Protein AF-A0A2D4IG15-F1 (afdb_monomer_lite)

pLDDT: mean 77.29, std 17.08, range [36.59, 97.88]

Structure (mmCIF, N/CA/C/O backbone):
data_AF-A0A2D4IG15-F1
#
_entry.id   AF-A0A2D4IG15-F1
#
loop_
_atom_site.group_PDB
_atom_site.id
_atom_site.type_symbol
_atom_site.label_atom_id
_atom_site.label_alt_id
_atom_site.label_comp_id
_atom_site.label_asym_id
_atom_site.label_entity_id
_atom_site.label_seq_id
_atom_site.pdbx_PDB_ins_code
_atom_site.Cartn_x
_atom_site.Cartn_y
_atom_site.Cartn_z
_atom_site.occupancy
_atom_site.B_iso_or_equiv
_atom_site.auth_seq_id
_atom_site.auth_comp_id
_atom_site.auth_asym_id
_atom_site.auth_atom_id
_atom_site.pdbx_PDB_model_num
ATOM 1 N N . MET A 1 1 ? -13.799 -116.151 -13.594 1.00 36.59 1 MET A N 1
ATOM 2 C CA . MET A 1 1 ? -12.826 -116.447 -12.525 1.00 36.59 1 MET A CA 1
ATOM 3 C C . MET A 1 1 ? -12.107 -115.141 -12.213 1.00 36.59 1 MET A C 1
ATOM 5 O O . MET A 1 1 ? -11.544 -114.574 -13.135 1.00 36.59 1 MET A O 1
ATOM 9 N N . LEU A 1 2 ? -12.216 -114.688 -10.958 1.00 38.19 2 LEU A N 1
ATOM 10 C CA . LEU A 1 2 ? -11.509 -113.579 -10.287 1.00 38.19 2 LEU A CA 1
ATOM 11 C C . LEU A 1 2 ? -11.788 -112.115 -10.713 1.00 38.19 2 LEU A C 1
ATOM 13 O O . LEU A 1 2 ? -11.499 -111.681 -11.820 1.00 38.19 2 LEU A O 1
ATOM 17 N N . SER A 1 3 ? -12.318 -111.367 -9.739 1.00 50.88 3 SER A N 1
ATOM 18 C CA . SER A 1 3 ? -12.352 -109.902 -9.590 1.00 50.88 3 SER A CA 1
ATOM 19 C C . SER A 1 3 ? -10.947 -109.287 -9.425 1.00 50.88 3 SER A C 1
ATOM 21 O O . SER A 1 3 ? -10.000 -110.019 -9.135 1.00 50.88 3 SER A O 1
ATOM 23 N N . PRO A 1 4 ? -10.815 -107.944 -9.455 1.00 51.53 4 PRO A N 1
ATOM 24 C CA . PRO A 1 4 ? -10.708 -107.274 -8.155 1.00 51.53 4 PRO A CA 1
ATOM 25 C C . PRO A 1 4 ? -11.472 -105.943 -8.013 1.00 51.53 4 PRO A C 1
ATOM 27 O O . PRO A 1 4 ? -11.815 -105.253 -8.966 1.00 51.53 4 PRO A O 1
ATOM 30 N N . ILE A 1 5 ? -11.710 -105.654 -6.736 1.00 51.38 5 ILE A N 1
ATOM 31 C CA . ILE A 1 5 ? -12.337 -104.517 -6.054 1.00 51.38 5 ILE A CA 1
ATOM 32 C C . ILE A 1 5 ? -11.385 -103.309 -5.992 1.00 51.38 5 ILE A C 1
ATOM 34 O O . ILE A 1 5 ? -10.215 -103.535 -5.706 1.00 51.38 5 ILE A O 1
ATOM 38 N N . MET A 1 6 ? -11.890 -102.069 -6.141 1.00 48.25 6 MET A N 1
ATOM 39 C CA . MET A 1 6 ? -11.646 -100.904 -5.245 1.00 48.25 6 MET A CA 1
ATOM 40 C C . MET A 1 6 ? -12.232 -99.607 -5.844 1.00 48.25 6 MET A C 1
ATOM 42 O O . MET A 1 6 ? -11.928 -99.286 -6.989 1.00 48.25 6 MET A O 1
ATOM 46 N N . GLY A 1 7 ? -12.998 -98.814 -5.074 1.00 47.97 7 GLY A N 1
ATOM 47 C CA . GLY A 1 7 ? -13.289 -97.424 -5.476 1.00 47.97 7 GLY A CA 1
ATOM 48 C C . GLY A 1 7 ? -14.371 -96.626 -4.729 1.00 47.97 7 GLY A C 1
ATOM 49 O O . GLY A 1 7 ? -14.417 -95.414 -4.900 1.00 47.97 7 GLY A O 1
ATOM 50 N N . GLU A 1 8 ? -15.230 -97.229 -3.901 1.00 53.12 8 GLU A N 1
ATOM 51 C CA . GLU A 1 8 ? -16.469 -96.535 -3.481 1.00 53.12 8 GLU A CA 1
ATOM 52 C C . GLU A 1 8 ? -16.395 -95.695 -2.186 1.00 53.12 8 GLU A C 1
ATOM 54 O O . GLU A 1 8 ? -17.292 -94.902 -1.923 1.00 53.12 8 GLU A O 1
ATOM 59 N N . HIS A 1 9 ? -15.336 -95.793 -1.372 1.00 47.78 9 HIS A N 1
ATOM 60 C CA . HIS A 1 9 ? -15.359 -95.177 -0.031 1.00 47.78 9 HIS A CA 1
ATOM 61 C C . HIS A 1 9 ? -14.858 -93.710 0.029 1.00 47.78 9 HIS A C 1
ATOM 63 O O . HIS A 1 9 ? -15.108 -93.010 1.011 1.00 47.78 9 HIS A O 1
ATOM 69 N N . GLN A 1 10 ? -14.186 -93.183 -1.002 1.00 50.41 10 GLN A N 1
ATOM 70 C CA . GLN A 1 10 ? -13.572 -91.841 -0.926 1.00 50.41 10 GLN A CA 1
ATOM 71 C C . GLN A 1 10 ? -14.519 -90.692 -1.326 1.00 50.41 10 GLN A C 1
ATOM 73 O O . GLN A 1 10 ? -14.325 -89.547 -0.918 1.00 50.41 10 GLN A O 1
ATOM 78 N N . THR A 1 11 ? -15.556 -90.970 -2.114 1.00 53.41 11 THR A N 1
ATOM 79 C CA . THR A 1 11 ? -16.449 -89.948 -2.690 1.00 53.41 11 THR A CA 1
ATOM 80 C C . THR A 1 11 ? -17.377 -89.307 -1.658 1.00 53.41 11 THR A C 1
ATOM 82 O O . THR A 1 11 ? -17.630 -88.106 -1.736 1.00 53.41 11 THR A O 1
ATOM 85 N N . HIS A 1 12 ? -17.827 -90.061 -0.652 1.00 54.06 12 HIS A N 1
ATOM 86 C CA . HIS A 1 12 ? -18.871 -89.609 0.277 1.00 54.06 12 HIS A CA 1
ATOM 87 C C . HIS A 1 12 ? -18.399 -88.588 1.333 1.00 54.06 12 HIS A C 1
ATOM 89 O O . HIS A 1 12 ? -19.202 -87.803 1.834 1.00 54.06 12 HIS A O 1
ATOM 95 N N . ILE A 1 13 ? -17.101 -88.565 1.666 1.00 59.25 13 ILE A N 1
ATOM 96 C CA . ILE A 1 13 ? -16.537 -87.614 2.645 1.00 59.25 13 ILE A CA 1
ATOM 97 C C . ILE A 1 13 ? -16.290 -86.248 1.989 1.00 59.25 13 ILE A C 1
ATOM 99 O O . ILE A 1 13 ? -16.570 -85.207 2.583 1.00 59.25 13 ILE A O 1
ATOM 103 N N . ASN A 1 14 ? -15.853 -86.244 0.727 1.00 52.28 14 ASN A N 1
ATOM 104 C CA . ASN A 1 14 ? -15.573 -85.013 -0.014 1.00 52.28 14 ASN A CA 1
ATOM 105 C C . ASN A 1 14 ? -16.853 -84.223 -0.348 1.00 52.28 14 ASN A C 1
ATOM 107 O O . ASN A 1 14 ? -16.835 -82.994 -0.355 1.00 52.28 14 ASN A O 1
ATOM 111 N N . SER A 1 15 ? -17.983 -84.902 -0.578 1.00 60.47 15 SER A N 1
ATOM 112 C CA . SER A 1 15 ? -19.268 -84.243 -0.857 1.00 60.47 15 SER A CA 1
ATOM 113 C C . SER A 1 15 ? -19.919 -83.631 0.385 1.00 60.47 15 SER A C 1
ATOM 115 O O . SER A 1 15 ? -20.611 -82.620 0.282 1.00 60.47 15 SER A O 1
ATOM 117 N N . LEU A 1 16 ? -19.697 -84.223 1.562 1.00 61.09 16 LEU A N 1
ATOM 118 C CA . LEU A 1 16 ? -20.288 -83.750 2.816 1.00 61.09 16 LEU A CA 1
ATOM 119 C C . LEU A 1 16 ? -19.592 -82.477 3.319 1.00 61.09 16 LEU A C 1
ATOM 121 O O . LEU A 1 16 ? -20.261 -81.559 3.786 1.00 61.09 16 LEU A O 1
ATOM 125 N N . PHE A 1 17 ? -18.276 -82.371 3.111 1.00 59.38 17 PHE A N 1
ATOM 126 C CA . PHE A 1 17 ? -17.512 -81.161 3.430 1.00 59.38 17 PHE A CA 1
ATOM 127 C C . PHE A 1 17 ? -17.872 -79.969 2.522 1.00 59.38 17 PHE A C 1
ATOM 129 O O . PHE A 1 17 ? -17.974 -78.840 2.998 1.00 59.38 17 PHE A O 1
ATOM 136 N N . LEU A 1 18 ? -18.155 -80.207 1.234 1.00 61.50 18 LEU A N 1
ATOM 137 C CA . LEU A 1 18 ? -18.551 -79.146 0.295 1.00 61.50 18 LEU A CA 1
ATOM 138 C C . LEU A 1 18 ? -19.933 -78.541 0.598 1.00 61.50 18 LEU A C 1
ATOM 140 O O . LEU A 1 18 ? -20.171 -77.367 0.304 1.00 61.50 18 LEU A O 1
ATOM 144 N N . ASN A 1 19 ? -20.851 -79.306 1.193 1.00 59.38 19 ASN A N 1
ATOM 145 C CA . ASN A 1 19 ? -22.219 -78.834 1.428 1.00 59.38 19 ASN A CA 1
ATOM 146 C C . ASN A 1 19 ? -22.328 -77.908 2.661 1.00 59.38 19 ASN A C 1
ATOM 148 O O . ASN A 1 19 ? -23.174 -77.008 2.709 1.00 59.38 19 ASN A O 1
ATOM 152 N N . GLU A 1 20 ? -21.436 -78.067 3.644 1.00 61.25 20 GLU A N 1
ATOM 153 C CA . GLU A 1 20 ? -21.438 -77.242 4.858 1.00 61.25 20 GLU A CA 1
ATOM 154 C C . GLU A 1 20 ? -20.749 -75.876 4.667 1.00 61.25 20 GLU A C 1
ATOM 156 O O . GLU A 1 20 ? -21.185 -74.877 5.245 1.00 61.25 20 GLU A O 1
ATOM 161 N N . GLU A 1 21 ? -19.742 -75.778 3.790 1.00 56.38 21 GLU A N 1
ATOM 162 C CA . GLU A 1 21 ? -19.153 -74.480 3.421 1.00 56.38 21 GLU A CA 1
ATOM 163 C C . GLU A 1 21 ? -20.062 -73.673 2.477 1.00 56.38 21 GLU A C 1
ATOM 165 O O . GLU A 1 21 ? -20.204 -72.454 2.632 1.00 56.38 21 GLU A O 1
ATOM 170 N N . THR A 1 22 ? -20.765 -74.347 1.560 1.00 59.69 22 THR A N 1
ATOM 171 C CA . THR A 1 22 ? -21.660 -73.690 0.591 1.00 59.69 22 THR A CA 1
ATOM 172 C C . THR A 1 22 ? -22.876 -73.045 1.276 1.00 59.69 22 THR A C 1
ATOM 174 O O . THR A 1 22 ? -23.278 -71.933 0.921 1.00 59.69 22 THR A O 1
ATOM 177 N N . SER A 1 23 ? -23.431 -73.673 2.320 1.00 56.84 23 SER A N 1
ATOM 178 C CA . SER A 1 23 ? -24.584 -73.133 3.064 1.00 56.84 23 SER A CA 1
ATOM 179 C C . SER A 1 23 ? -24.236 -71.910 3.930 1.00 56.84 23 SER A C 1
ATOM 181 O O . SER A 1 23 ? -25.013 -70.951 3.972 1.00 56.84 23 SER A O 1
ATOM 183 N N . LYS A 1 24 ? -23.039 -71.865 4.539 1.00 54.28 24 LYS A N 1
ATOM 184 C CA . LYS A 1 24 ? -22.560 -70.698 5.311 1.00 54.28 24 LYS A CA 1
ATOM 185 C C . LYS A 1 24 ? -22.217 -69.495 4.420 1.00 54.28 24 LYS A C 1
ATOM 187 O O . LYS A 1 24 ? -22.418 -68.351 4.840 1.00 54.28 24 LYS A O 1
ATOM 192 N N . GLN A 1 25 ? -21.761 -69.714 3.181 1.00 52.09 25 GLN A N 1
ATOM 193 C CA . GLN A 1 25 ? -21.527 -68.621 2.226 1.00 52.09 25 GLN A CA 1
ATOM 194 C C . GLN A 1 25 ? -22.824 -68.014 1.653 1.00 52.09 25 GLN A C 1
ATOM 196 O O . GLN A 1 25 ? -22.892 -66.792 1.486 1.00 52.09 25 GLN A O 1
ATOM 201 N N . LEU A 1 26 ? -23.862 -68.819 1.390 1.00 54.16 26 LEU A N 1
ATOM 202 C CA . LEU A 1 26 ? -25.125 -68.350 0.789 1.00 54.16 26 LEU A CA 1
ATOM 203 C C . LEU A 1 26 ? -25.973 -67.468 1.731 1.00 54.16 26 LEU A C 1
ATOM 205 O O . LEU A 1 26 ? -26.521 -66.452 1.293 1.00 54.16 26 LEU A O 1
ATOM 209 N N . GLU A 1 27 ? -26.030 -67.785 3.029 1.00 56.97 27 GLU A N 1
ATOM 210 C CA . GLU A 1 27 ? -26.732 -66.971 4.044 1.00 56.97 27 GLU A CA 1
ATOM 211 C C . GLU A 1 27 ? -26.051 -65.606 4.275 1.00 56.97 27 GLU A C 1
ATOM 213 O O . GLU A 1 27 ? -26.716 -64.568 4.398 1.00 56.97 27 GLU A O 1
ATOM 218 N N . SER A 1 28 ? -24.713 -65.581 4.267 1.00 54.28 28 SER A N 1
ATOM 219 C CA . SER A 1 28 ? -23.922 -64.358 4.453 1.00 54.28 28 SER A CA 1
ATOM 220 C C . SER A 1 28 ? -24.047 -63.403 3.254 1.00 54.28 28 SER A C 1
ATOM 222 O O . SER A 1 28 ? -24.238 -62.194 3.426 1.00 54.28 28 SER A O 1
ATOM 224 N N . GLY A 1 29 ? -24.063 -63.931 2.024 1.00 58.78 29 GLY A N 1
ATOM 225 C CA . GLY A 1 29 ? -24.156 -63.128 0.798 1.00 58.78 29 GLY A CA 1
ATOM 226 C C . GLY A 1 29 ? -25.454 -62.317 0.659 1.00 58.78 29 GLY A C 1
ATOM 227 O O . GLY A 1 29 ? -25.421 -61.150 0.262 1.00 58.78 29 GLY A O 1
ATOM 228 N N . SER A 1 30 ? -26.606 -62.878 1.041 1.00 62.53 30 SER A N 1
ATOM 229 C CA . SER A 1 30 ? -27.924 -62.259 0.799 1.00 62.53 30 SER A CA 1
ATOM 230 C C . SER A 1 30 ? -28.263 -61.110 1.769 1.00 62.53 30 SER A C 1
ATOM 232 O O . SER A 1 30 ? -28.911 -60.118 1.406 1.00 62.53 30 SER A O 1
ATOM 234 N N . ARG A 1 31 ? -27.785 -61.189 3.019 1.00 61.06 31 ARG A N 1
ATOM 235 C CA . ARG A 1 31 ? -27.934 -60.110 4.017 1.00 61.06 31 ARG A CA 1
ATOM 236 C C . ARG A 1 31 ? -26.960 -58.965 3.760 1.00 61.06 31 ARG A C 1
ATOM 238 O O . ARG A 1 31 ? -27.362 -57.8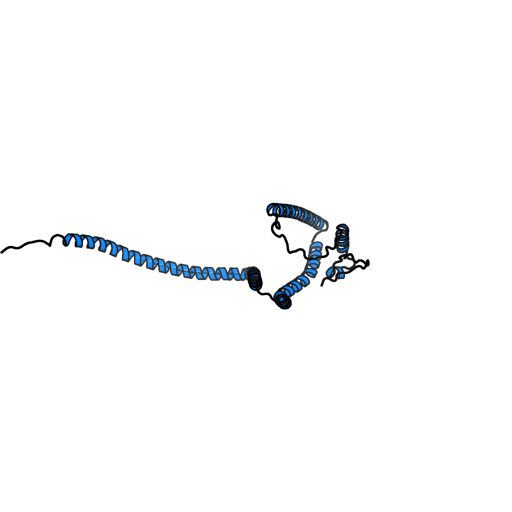00 3.798 1.00 61.06 31 ARG A O 1
ATOM 245 N N . VAL A 1 32 ? -25.717 -59.294 3.411 1.00 68.94 32 VAL A N 1
ATOM 246 C CA . VAL A 1 32 ? -24.685 -58.308 3.070 1.00 68.94 32 VAL A CA 1
ATOM 247 C C . VAL A 1 32 ? -25.070 -57.525 1.811 1.00 68.94 32 VAL A C 1
ATOM 249 O O . VAL A 1 32 ? -24.905 -56.306 1.784 1.00 68.94 32 VAL A O 1
ATOM 252 N N . HIS A 1 33 ? -25.669 -58.169 0.803 1.00 65.81 33 HIS A N 1
ATOM 253 C CA . HIS A 1 33 ? -26.097 -57.486 -0.421 1.00 65.81 33 HIS A CA 1
ATOM 254 C C . HIS A 1 33 ? -27.220 -56.462 -0.172 1.00 65.81 33 HIS A C 1
ATOM 256 O O . HIS A 1 33 ? -27.143 -55.330 -0.650 1.00 65.81 33 HIS A O 1
ATOM 262 N N . ARG A 1 34 ? -28.232 -56.798 0.647 1.00 68.75 34 ARG A N 1
ATOM 263 C CA . ARG A 1 34 ? -29.305 -55.852 1.024 1.00 68.75 34 ARG A CA 1
ATOM 264 C C . ARG A 1 34 ? -28.788 -54.675 1.850 1.00 68.75 34 ARG A C 1
ATOM 266 O O . ARG A 1 34 ? -29.220 -53.543 1.633 1.00 68.75 34 ARG A O 1
ATOM 273 N N . PHE A 1 35 ? -27.845 -54.925 2.758 1.00 69.88 35 PHE A N 1
ATOM 274 C CA . PHE A 1 35 ? -27.245 -53.880 3.585 1.00 69.88 35 PHE A CA 1
ATOM 275 C C . PHE A 1 35 ? -26.390 -52.916 2.751 1.00 69.88 35 PHE A C 1
ATOM 277 O O . PHE A 1 35 ? -26.514 -51.700 2.895 1.00 69.88 35 PHE A O 1
ATOM 284 N N . ARG A 1 36 ? -25.605 -53.439 1.798 1.00 66.25 36 ARG A N 1
ATOM 285 C CA . ARG A 1 36 ? -24.846 -52.626 0.833 1.00 66.25 36 ARG A CA 1
ATOM 286 C C . ARG A 1 36 ? -25.763 -51.766 -0.031 1.00 66.25 36 ARG A C 1
ATOM 288 O O . ARG A 1 36 ? -25.531 -50.568 -0.136 1.00 66.25 36 ARG A O 1
ATOM 295 N N . HIS A 1 37 ? -26.858 -52.321 -0.546 1.00 70.12 37 HIS A N 1
ATOM 296 C CA . HIS A 1 37 ? -27.799 -51.569 -1.381 1.00 70.12 37 HIS A CA 1
ATOM 297 C C . HIS A 1 37 ? -28.529 -50.444 -0.619 1.00 70.12 37 HIS A C 1
ATOM 299 O O . HIS A 1 37 ? -28.818 -49.384 -1.185 1.00 70.12 37 HIS A O 1
ATOM 305 N N . ALA A 1 38 ? -28.823 -50.656 0.669 1.00 73.50 38 ALA A N 1
ATOM 306 C CA . ALA A 1 38 ? -29.414 -49.642 1.544 1.00 73.50 38 ALA A CA 1
ATOM 307 C C . ALA A 1 38 ? -28.405 -48.543 1.923 1.00 73.50 38 ALA A C 1
ATOM 309 O O . ALA A 1 38 ? -28.757 -47.358 1.940 1.00 73.50 38 ALA A O 1
ATOM 310 N N . LEU A 1 39 ? -27.146 -48.921 2.174 1.00 73.81 39 LEU A N 1
ATOM 311 C CA . LEU A 1 39 ? -26.050 -47.985 2.421 1.00 73.81 39 LEU A CA 1
ATOM 312 C C . LEU A 1 39 ? -25.728 -47.149 1.181 1.00 73.81 39 LEU A C 1
ATOM 314 O O . LEU A 1 39 ? -25.562 -45.940 1.303 1.00 73.81 39 LEU A O 1
ATOM 318 N N . GLU A 1 40 ? -25.722 -47.742 -0.012 1.00 75.81 40 GLU A N 1
ATOM 319 C CA . GLU A 1 40 ? -25.473 -47.021 -1.262 1.00 75.81 40 GLU A CA 1
ATOM 320 C C . GLU A 1 40 ? -26.577 -46.018 -1.594 1.00 75.81 40 GLU A C 1
ATOM 322 O O . GLU A 1 40 ? -26.275 -44.888 -1.974 1.00 75.81 40 GLU A O 1
ATOM 327 N N . LYS A 1 41 ? -27.855 -46.360 -1.382 1.00 70.25 41 LYS A N 1
ATOM 328 C CA . LYS A 1 41 ? -28.958 -45.402 -1.578 1.00 70.25 41 LYS A CA 1
ATOM 329 C C . LYS A 1 41 ? -28.877 -44.226 -0.604 1.00 70.25 41 LYS A C 1
ATOM 331 O O . LYS A 1 41 ? -29.069 -43.083 -1.019 1.00 70.25 41 LYS A O 1
ATOM 336 N N . ARG A 1 42 ? -28.544 -44.477 0.669 1.00 70.38 42 ARG A N 1
ATOM 337 C CA . ARG A 1 42 ? -28.324 -43.410 1.662 1.00 70.38 42 ARG A CA 1
ATOM 338 C C . ARG A 1 42 ? -27.089 -42.573 1.333 1.00 70.38 42 ARG A C 1
ATOM 340 O O . ARG A 1 42 ? -27.159 -41.351 1.411 1.00 70.38 42 ARG A O 1
ATOM 347 N N . ALA A 1 43 ? -26.001 -43.199 0.887 1.00 69.25 43 ALA A N 1
ATOM 348 C CA . ALA A 1 43 ? -24.788 -42.511 0.458 1.00 69.25 43 ALA A CA 1
ATOM 349 C C . ALA A 1 43 ? -25.022 -41.657 -0.799 1.00 69.25 43 ALA A C 1
ATOM 351 O O . ALA A 1 43 ? -24.538 -40.531 -0.872 1.00 69.25 43 ALA A O 1
ATOM 352 N N . ALA A 1 44 ? -25.802 -42.140 -1.767 1.00 67.62 44 ALA A N 1
ATOM 353 C CA . ALA A 1 44 ? -26.155 -41.393 -2.970 1.00 67.62 44 ALA A CA 1
ATOM 354 C C . ALA A 1 44 ? -27.059 -40.186 -2.659 1.00 67.62 44 ALA A C 1
ATOM 356 O O . ALA A 1 44 ? -26.853 -39.101 -3.208 1.00 67.62 44 ALA A O 1
ATOM 357 N N . HIS A 1 45 ? -28.023 -40.343 -1.745 1.00 62.69 45 HIS A N 1
ATOM 358 C CA . HIS A 1 45 ? -28.907 -39.253 -1.322 1.00 62.69 45 HIS A CA 1
ATOM 359 C C . HIS A 1 45 ? -28.165 -38.202 -0.479 1.00 62.69 45 HIS A C 1
ATOM 361 O O . HIS A 1 45 ? -28.332 -37.003 -0.705 1.00 62.69 45 HIS A O 1
ATOM 367 N N . ALA A 1 46 ? -27.273 -38.640 0.419 1.00 64.75 46 ALA A N 1
ATOM 368 C CA . ALA A 1 46 ? -26.390 -37.760 1.183 1.00 64.75 46 ALA A CA 1
ATOM 369 C C . ALA A 1 46 ? -25.428 -36.984 0.266 1.00 64.75 46 ALA A C 1
ATOM 371 O O . ALA A 1 46 ? -25.256 -35.780 0.434 1.00 64.75 46 ALA A O 1
ATOM 372 N N . ARG A 1 47 ? -24.869 -37.630 -0.769 1.00 64.75 47 ARG A N 1
ATOM 373 C CA . ARG A 1 47 ? -24.014 -36.970 -1.773 1.00 64.75 47 ARG A CA 1
ATOM 374 C C . ARG A 1 47 ? -24.760 -35.900 -2.575 1.00 64.75 47 ARG A C 1
ATOM 376 O O . ARG A 1 47 ? -24.205 -34.826 -2.796 1.00 64.75 47 ARG A O 1
ATOM 383 N N . LYS A 1 48 ? -26.013 -36.147 -2.982 1.00 61.72 48 LYS A N 1
ATOM 384 C CA . LYS A 1 48 ? -26.832 -35.143 -3.692 1.00 61.72 48 LYS A CA 1
ATOM 385 C C . LYS A 1 48 ? -27.226 -33.961 -2.800 1.00 61.72 48 LYS A C 1
ATOM 387 O O . LYS A 1 48 ? -27.146 -32.823 -3.257 1.00 61.72 48 LYS A O 1
ATOM 392 N N . GLN A 1 49 ? -27.600 -34.202 -1.539 1.00 61.50 49 GLN A N 1
ATOM 393 C CA . GLN A 1 49 ? -27.884 -33.111 -0.596 1.00 61.50 49 GLN A CA 1
ATOM 394 C C . GLN A 1 49 ? -26.637 -32.288 -0.269 1.00 61.50 49 GLN A C 1
ATOM 396 O O . GLN A 1 49 ? -26.718 -31.062 -0.248 1.00 61.50 49 GLN A O 1
ATOM 401 N N . MET A 1 50 ? -25.480 -32.931 -0.087 1.00 60.84 50 MET A N 1
ATOM 402 C CA . MET A 1 50 ? -24.225 -32.213 0.137 1.00 60.84 50 MET A CA 1
ATOM 403 C C . MET A 1 50 ? -23.821 -31.374 -1.076 1.00 60.84 50 MET A C 1
ATOM 405 O O . MET A 1 50 ? 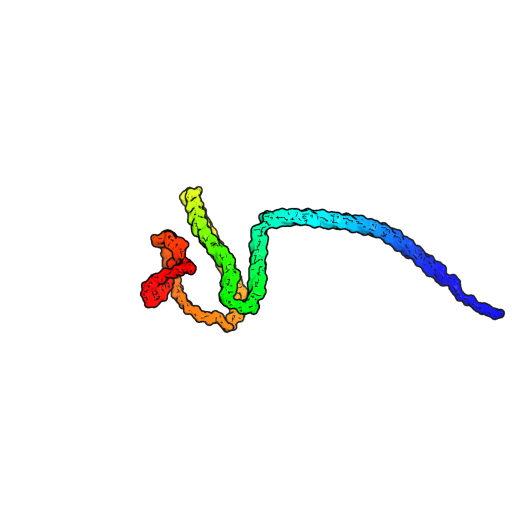-23.446 -30.222 -0.906 1.00 60.84 50 MET A O 1
ATOM 409 N N . TYR A 1 51 ? -23.984 -31.875 -2.304 1.00 65.12 51 TYR A N 1
ATOM 410 C CA . TYR A 1 51 ? -23.681 -31.088 -3.502 1.00 65.12 51 TYR A CA 1
ATOM 411 C C . TYR A 1 51 ? -24.535 -29.812 -3.613 1.00 65.12 51 TYR A C 1
ATOM 413 O O . TYR A 1 51 ? -23.996 -28.744 -3.906 1.00 65.12 51 TYR A O 1
ATOM 421 N N . ASN A 1 52 ? -25.843 -29.896 -3.337 1.00 63.06 52 ASN A N 1
ATOM 422 C CA . ASN A 1 52 ? -26.739 -28.739 -3.430 1.00 63.06 52 ASN A CA 1
ATOM 423 C C . ASN A 1 52 ? -26.527 -27.729 -2.288 1.00 63.06 52 ASN A C 1
ATOM 425 O O . ASN A 1 52 ? -26.454 -26.531 -2.554 1.00 63.06 52 ASN A O 1
ATOM 429 N N . ILE A 1 53 ? -26.329 -28.193 -1.047 1.00 65.50 53 ILE A N 1
ATOM 430 C CA . ILE A 1 53 ? -26.035 -27.316 0.103 1.00 65.50 53 ILE A CA 1
ATOM 431 C C . ILE A 1 53 ? -24.688 -26.609 -0.077 1.00 65.50 53 ILE A C 1
ATOM 433 O O . ILE A 1 53 ? -24.580 -25.401 0.156 1.00 65.50 53 ILE A O 1
ATOM 437 N N . THR A 1 54 ? -23.664 -27.334 -0.537 1.00 73.94 54 THR A N 1
ATOM 438 C CA . THR A 1 54 ? -22.349 -26.750 -0.806 1.00 73.94 54 THR A CA 1
ATOM 439 C C . THR A 1 54 ? -22.417 -25.763 -1.968 1.00 73.94 54 THR A C 1
ATOM 441 O O . THR A 1 54 ? -21.842 -24.690 -1.857 1.00 73.94 54 THR A O 1
ATOM 444 N N . ARG A 1 55 ? -23.151 -26.041 -3.054 1.00 72.38 55 ARG A N 1
ATOM 445 C CA . ARG A 1 55 ? -23.289 -25.109 -4.190 1.00 72.38 55 ARG A CA 1
ATOM 446 C C . ARG A 1 55 ? -23.961 -23.794 -3.805 1.00 72.38 55 ARG A C 1
ATOM 448 O O . ARG A 1 55 ? -23.447 -22.750 -4.195 1.00 72.38 55 ARG A O 1
ATOM 455 N N . GLU A 1 56 ? -25.065 -23.817 -3.060 1.00 76.56 56 GLU A N 1
ATOM 456 C CA . GLU A 1 56 ? -25.753 -22.580 -2.659 1.00 76.56 56 GLU A CA 1
ATOM 457 C C . GLU A 1 56 ? -24.950 -21.776 -1.636 1.00 76.56 56 GLU A C 1
ATOM 459 O O . GLU A 1 56 ? -24.818 -20.560 -1.774 1.00 76.56 56 GLU A O 1
ATOM 464 N N . SER A 1 57 ? -24.315 -22.454 -0.678 1.00 76.56 57 SER A N 1
ATOM 465 C CA . SER A 1 57 ? -23.459 -21.803 0.320 1.00 76.56 57 SER A CA 1
ATOM 466 C C . SER A 1 57 ? -22.179 -21.232 -0.305 1.00 76.56 57 SER A C 1
ATOM 468 O O . SER A 1 57 ? -21.796 -20.100 -0.012 1.00 76.56 57 SER A O 1
ATOM 470 N N . VAL A 1 58 ? -21.545 -21.964 -1.230 1.00 81.12 58 VAL A N 1
ATOM 471 C CA . VAL A 1 58 ? -20.373 -21.494 -1.991 1.00 81.12 58 VAL A CA 1
ATOM 472 C C . VAL A 1 58 ? -20.758 -20.356 -2.929 1.00 81.12 58 VAL A C 1
ATOM 474 O O . VAL A 1 58 ? -20.019 -19.381 -3.022 1.00 81.12 58 VAL A O 1
ATOM 477 N N . LYS A 1 59 ? -21.921 -20.419 -3.588 1.00 82.62 59 LYS A N 1
ATOM 478 C CA . LYS A 1 59 ? -22.414 -19.329 -4.440 1.00 82.62 59 LYS A CA 1
ATOM 479 C C . LYS A 1 59 ? -22.693 -18.069 -3.618 1.00 82.62 59 LYS A C 1
ATOM 481 O O . LYS A 1 59 ? -22.287 -16.988 -4.034 1.00 82.62 59 LYS A O 1
ATOM 486 N N . GLY A 1 60 ? -23.301 -18.205 -2.439 1.00 81.50 60 GLY A N 1
ATOM 487 C CA . GLY A 1 60 ? -23.511 -17.095 -1.506 1.00 81.50 60 GLY A CA 1
ATOM 488 C C . GLY A 1 60 ? -22.196 -16.485 -1.010 1.00 81.50 60 GLY A C 1
ATOM 489 O O . GLY A 1 60 ? -22.050 -15.264 -0.989 1.00 81.50 60 GLY A O 1
ATOM 490 N N . PHE A 1 61 ? -21.203 -17.315 -0.681 1.00 83.38 61 PHE A N 1
ATOM 491 C CA . PHE A 1 61 ? -19.867 -16.850 -0.300 1.00 83.38 61 PHE A CA 1
ATOM 492 C C . PHE A 1 61 ? -19.139 -16.149 -1.457 1.00 83.38 61 PHE A C 1
ATOM 494 O O . PHE A 1 61 ? -18.527 -15.098 -1.253 1.00 83.38 61 PHE A O 1
ATOM 501 N N . PHE A 1 62 ? -19.238 -16.696 -2.672 1.00 85.94 62 PHE A N 1
ATOM 502 C CA . PHE A 1 62 ? -18.618 -16.136 -3.871 1.00 85.94 62 PHE A CA 1
ATOM 503 C C . PHE A 1 62 ? -19.238 -14.791 -4.248 1.00 85.94 62 PHE A C 1
ATOM 505 O O . PHE A 1 62 ? -18.514 -13.875 -4.603 1.00 85.94 62 PHE A O 1
ATOM 512 N N . GLN A 1 63 ? -20.557 -14.633 -4.111 1.00 86.44 63 GLN A N 1
ATOM 513 C CA . GLN A 1 63 ? -21.222 -13.353 -4.365 1.00 86.44 63 GLN A CA 1
ATOM 514 C C . GLN A 1 63 ? -20.848 -12.284 -3.332 1.00 86.44 63 GLN A C 1
ATOM 516 O O . GLN A 1 63 ? -20.663 -11.129 -3.703 1.00 86.44 63 GLN A O 1
ATOM 521 N N . ARG A 1 64 ? -20.670 -12.657 -2.056 1.00 91.06 64 ARG A N 1
ATOM 522 C CA . ARG A 1 64 ? -20.244 -11.717 -1.002 1.00 91.06 64 ARG A CA 1
ATOM 523 C C . ARG A 1 64 ? -18.795 -11.258 -1.166 1.00 91.06 64 ARG A C 1
ATOM 525 O O . ARG A 1 64 ? -18.492 -10.105 -0.893 1.00 91.06 64 ARG A O 1
ATOM 532 N N . ASN A 1 65 ? -17.915 -12.147 -1.627 1.00 94.25 65 ASN A N 1
ATOM 533 C CA . ASN A 1 65 ? -16.475 -11.893 -1.735 1.00 94.25 65 ASN A CA 1
ATOM 534 C C . ASN A 1 65 ? -15.989 -11.783 -3.188 1.00 94.25 65 ASN A C 1
ATOM 536 O O . ASN A 1 65 ? -14.795 -11.934 -3.447 1.00 94.25 65 ASN A O 1
ATOM 540 N N . ALA A 1 66 ? -16.894 -11.525 -4.139 1.00 93.94 66 ALA A N 1
ATOM 541 C CA . ALA A 1 66 ? -16.593 -11.572 -5.569 1.00 93.94 66 ALA A CA 1
ATOM 542 C C . ALA A 1 66 ? -15.409 -10.669 -5.934 1.00 93.94 66 ALA A C 1
ATOM 544 O O . ALA A 1 66 ? -14.490 -11.112 -6.613 1.00 93.94 66 ALA A O 1
ATOM 545 N N . PHE A 1 67 ? -15.386 -9.432 -5.427 1.00 94.81 67 PHE A N 1
ATOM 546 C CA . PHE A 1 67 ? -14.317 -8.476 -5.722 1.00 94.81 67 PHE A CA 1
ATOM 547 C C . PHE A 1 67 ? -12.941 -8.960 -5.242 1.00 94.81 67 PHE A C 1
ATOM 549 O O . PHE A 1 67 ? -11.980 -8.934 -6.004 1.00 94.81 67 PHE A O 1
ATOM 556 N N . VAL A 1 68 ? -12.854 -9.471 -4.010 1.00 95.44 68 VAL A N 1
ATOM 557 C CA . VAL A 1 68 ? -11.599 -9.986 -3.435 1.00 95.44 68 VAL A CA 1
ATOM 558 C C . VAL A 1 68 ? -11.119 -11.228 -4.188 1.00 95.44 68 VAL A C 1
ATOM 560 O O . VAL A 1 68 ? -9.936 -11.368 -4.483 1.00 95.44 68 VAL A O 1
ATOM 563 N N . LEU A 1 69 ? -12.033 -12.132 -4.547 1.00 95.00 69 LEU A N 1
ATOM 564 C CA . LEU A 1 69 ? -11.676 -13.321 -5.320 1.00 95.00 69 LEU A CA 1
ATOM 565 C C . LEU A 1 69 ? -11.224 -12.962 -6.741 1.00 95.00 69 LEU A C 1
ATOM 567 O O . LEU A 1 69 ? -10.288 -13.578 -7.250 1.00 95.00 69 LEU A O 1
ATOM 571 N N . LEU A 1 70 ? -11.827 -11.944 -7.361 1.00 95.06 70 LEU A N 1
ATOM 572 C CA . LEU A 1 70 ? -11.415 -11.440 -8.671 1.00 95.06 70 LEU A CA 1
ATOM 573 C C . LEU A 1 70 ? -10.010 -10.827 -8.642 1.00 95.06 70 LEU A C 1
ATOM 575 O O . LEU A 1 70 ? -9.240 -11.085 -9.564 1.00 95.06 70 LEU A O 1
ATOM 579 N N . THR A 1 71 ? -9.637 -10.068 -7.604 1.00 96.00 71 THR A N 1
ATOM 580 C CA . THR A 1 71 ? -8.281 -9.490 -7.512 1.00 96.00 71 THR A CA 1
ATOM 581 C C . THR A 1 71 ? -7.219 -10.564 -7.296 1.00 96.00 71 THR A C 1
ATOM 583 O O . THR A 1 71 ? -6.178 -10.530 -7.952 1.00 96.00 71 THR A O 1
ATOM 586 N N . ILE A 1 72 ? -7.494 -11.566 -6.456 1.00 96.44 72 ILE A N 1
ATOM 587 C CA . ILE A 1 72 ? -6.593 -12.712 -6.261 1.00 96.44 72 ILE A CA 1
ATOM 588 C C . ILE A 1 72 ? -6.430 -13.492 -7.572 1.00 96.44 72 ILE A C 1
ATOM 590 O O . ILE A 1 72 ? -5.304 -13.786 -7.978 1.00 96.44 72 ILE A O 1
ATOM 594 N N . LEU A 1 73 ? -7.533 -13.786 -8.271 1.00 96.25 73 LEU A N 1
ATOM 595 C CA . LEU A 1 73 ? -7.498 -14.457 -9.572 1.00 96.25 73 LEU A CA 1
ATOM 596 C C . LEU A 1 73 ? -6.701 -13.638 -10.601 1.00 96.25 73 LEU A C 1
ATOM 598 O O . LEU A 1 73 ? -5.887 -14.205 -11.325 1.00 96.25 73 LEU A O 1
ATOM 602 N N . ALA A 1 74 ? -6.891 -12.317 -10.646 1.00 95.44 74 ALA A N 1
ATOM 603 C CA . ALA A 1 74 ? -6.172 -11.430 -11.556 1.00 95.44 74 ALA A CA 1
ATOM 604 C C . ALA A 1 74 ? -4.656 -11.440 -11.305 1.00 95.44 74 ALA A C 1
ATOM 606 O O . ALA A 1 74 ? -3.888 -11.489 -12.263 1.00 95.44 74 ALA A O 1
ATOM 607 N N . VAL A 1 75 ? -4.213 -11.460 -10.041 1.00 96.31 75 VAL A N 1
ATOM 608 C CA . VAL A 1 75 ? -2.786 -11.579 -9.691 1.00 96.31 75 VAL A CA 1
ATOM 609 C C . VAL A 1 75 ? -2.219 -12.923 -10.148 1.00 96.31 75 VAL A C 1
ATOM 611 O O . VAL A 1 75 ? -1.161 -12.954 -10.777 1.00 96.31 75 VAL A O 1
ATOM 614 N N . LEU A 1 76 ? -2.925 -14.028 -9.886 1.00 96.94 76 LEU A N 1
ATOM 615 C CA . LEU A 1 76 ? -2.491 -15.362 -10.314 1.00 96.94 76 LEU A CA 1
ATOM 616 C C . LEU A 1 76 ? -2.379 -15.448 -11.839 1.00 96.94 76 LEU A C 1
ATOM 618 O O . LEU A 1 76 ? -1.333 -15.838 -12.352 1.00 96.94 76 LEU A O 1
ATOM 622 N N . LEU A 1 77 ? -3.415 -15.008 -12.558 1.00 95.69 77 LEU A N 1
ATOM 623 C CA . LEU A 1 77 ? -3.414 -14.950 -14.019 1.00 95.69 77 LEU A CA 1
ATOM 624 C C . LEU A 1 77 ? -2.297 -14.044 -14.547 1.00 95.69 77 LEU A C 1
ATOM 626 O O . LEU A 1 77 ? -1.620 -14.423 -15.497 1.00 95.69 77 LEU A O 1
ATOM 630 N N . GLY A 1 78 ? -2.058 -12.891 -13.917 1.00 94.19 78 GLY A N 1
ATOM 631 C CA . GLY A 1 78 ? -0.979 -11.974 -14.277 1.00 94.19 78 GLY A CA 1
ATOM 632 C C . GLY A 1 78 ? 0.404 -12.615 -14.158 1.00 94.19 78 GLY A C 1
ATOM 633 O O . GLY A 1 78 ? 1.205 -12.510 -15.083 1.00 94.19 78 GLY A O 1
ATOM 634 N N . ILE A 1 79 ? 0.670 -13.342 -13.069 1.00 95.12 79 ILE A N 1
ATOM 635 C CA . ILE A 1 79 ? 1.933 -14.071 -12.872 1.00 95.12 79 ILE A CA 1
ATOM 636 C C . ILE A 1 79 ? 2.066 -15.212 -13.887 1.00 95.12 79 ILE A C 1
ATOM 638 O O . ILE A 1 79 ? 3.115 -15.349 -14.518 1.00 95.12 79 ILE A O 1
ATOM 642 N N . THR A 1 80 ? 1.016 -16.017 -14.081 1.00 94.44 80 THR A N 1
ATOM 643 C CA . THR A 1 80 ? 1.026 -17.119 -15.056 1.00 94.44 80 THR A CA 1
ATOM 644 C C . THR A 1 80 ? 1.286 -16.603 -16.469 1.00 94.44 80 THR A C 1
ATOM 646 O O . THR A 1 80 ? 2.126 -17.150 -17.182 1.00 94.44 80 THR A O 1
ATOM 649 N N . LEU A 1 81 ? 0.620 -15.516 -16.857 1.00 90.88 81 LEU A N 1
ATOM 650 C CA . LEU A 1 81 ? 0.767 -14.892 -18.164 1.00 90.88 81 LEU A CA 1
ATOM 651 C C . LEU A 1 81 ? 2.158 -14.257 -18.321 1.00 90.88 81 LEU A C 1
ATOM 653 O O . LEU A 1 81 ? 2.807 -14.470 -19.340 1.00 90.88 81 LEU A O 1
ATOM 657 N N . ALA A 1 82 ? 2.683 -13.581 -17.294 1.00 89.75 82 ALA A N 1
ATOM 658 C CA . ALA A 1 82 ? 4.039 -13.029 -17.309 1.00 89.75 82 ALA A CA 1
ATOM 659 C C . ALA A 1 82 ? 5.113 -14.115 -17.493 1.00 89.75 82 ALA A C 1
ATOM 661 O O . ALA A 1 82 ? 6.035 -13.943 -18.291 1.00 89.75 82 ALA A O 1
ATOM 662 N N . LEU A 1 83 ? 4.989 -15.252 -16.801 1.00 91.44 83 LEU A N 1
ATOM 663 C CA . LEU A 1 83 ? 5.912 -16.381 -16.953 1.00 91.44 83 LEU A CA 1
ATOM 664 C C . LEU A 1 83 ? 5.772 -17.068 -18.318 1.00 91.44 83 LEU A C 1
ATOM 666 O O . LEU A 1 83 ? 6.786 -17.453 -18.899 1.00 91.44 83 LEU A O 1
ATOM 670 N N . ALA A 1 84 ? 4.552 -17.175 -18.852 1.00 88.81 84 ALA A N 1
ATOM 671 C CA . ALA A 1 84 ? 4.292 -17.743 -20.174 1.00 88.81 84 ALA A CA 1
ATOM 672 C C . ALA A 1 84 ? 4.819 -16.861 -21.322 1.00 88.81 84 ALA A C 1
ATOM 674 O O . ALA A 1 84 ? 5.307 -17.387 -22.321 1.00 88.81 84 ALA A O 1
ATOM 675 N N . LEU A 1 85 ? 4.762 -15.529 -21.181 1.00 85.88 85 LEU A N 1
ATOM 676 C CA . LEU A 1 85 ? 5.292 -14.582 -22.170 1.00 85.88 85 LEU A CA 1
ATOM 677 C C . LEU A 1 85 ? 6.806 -14.354 -22.041 1.00 85.88 85 LEU A C 1
ATOM 679 O O . LEU A 1 85 ? 7.437 -13.976 -23.023 1.00 85.88 85 LEU A O 1
ATOM 683 N N . ARG A 1 86 ? 7.413 -14.615 -20.874 1.00 84.38 86 ARG A N 1
ATOM 684 C CA . ARG A 1 86 ? 8.860 -14.454 -20.628 1.00 84.38 86 ARG A CA 1
ATOM 685 C C . ARG A 1 86 ? 9.790 -15.101 -21.679 1.00 84.38 86 ARG A C 1
ATOM 687 O O . ARG A 1 86 ? 10.791 -14.464 -22.007 1.00 84.38 86 ARG A O 1
ATOM 694 N N . PRO A 1 87 ? 9.549 -16.326 -22.194 1.00 84.56 87 PRO A N 1
ATOM 695 C CA . PRO A 1 87 ? 10.406 -16.927 -23.222 1.00 84.56 87 PRO A CA 1
ATOM 696 C C . PRO A 1 87 ? 10.200 -16.341 -24.629 1.00 84.56 87 PRO A C 1
ATOM 698 O O . PRO A 1 87 ? 11.078 -16.491 -25.479 1.00 84.56 87 PRO A O 1
ATOM 701 N N . TYR A 1 88 ? 9.081 -15.660 -24.895 1.00 81.94 88 TYR A N 1
ATOM 702 C CA . TYR A 1 88 ? 8.844 -15.001 -26.177 1.00 81.94 88 TYR A CA 1
ATOM 703 C C . TYR A 1 88 ? 9.587 -13.661 -26.212 1.00 81.94 88 TYR A C 1
ATOM 705 O O . TYR A 1 88 ? 9.302 -12.755 -25.429 1.00 81.94 88 TYR A O 1
ATOM 713 N N . ARG A 1 89 ? 10.535 -13.494 -27.144 1.00 73.56 89 ARG A N 1
ATOM 714 C CA . ARG A 1 89 ? 11.215 -12.207 -27.375 1.00 73.56 89 ARG A CA 1
ATOM 715 C C . ARG A 1 89 ? 10.276 -11.215 -28.064 1.00 73.56 89 ARG A C 1
ATOM 717 O O . ARG A 1 89 ? 10.377 -10.980 -29.264 1.00 73.56 89 ARG A O 1
ATOM 724 N N . MET A 1 90 ? 9.337 -10.659 -27.303 1.00 71.62 90 MET A N 1
ATOM 725 C CA . MET A 1 90 ? 8.431 -9.621 -27.786 1.00 71.62 90 MET A CA 1
ATOM 726 C C . MET A 1 90 ? 9.161 -8.290 -27.971 1.00 71.62 90 MET A C 1
ATOM 728 O O . MET A 1 90 ? 10.050 -7.923 -27.202 1.00 71.62 90 MET A O 1
ATOM 732 N N . THR A 1 91 ? 8.764 -7.545 -29.000 1.00 80.69 91 THR A N 1
ATOM 733 C CA . THR A 1 91 ? 9.295 -6.202 -29.267 1.00 80.69 91 THR A CA 1
ATOM 734 C C . THR A 1 91 ? 8.765 -5.217 -28.217 1.00 80.69 91 THR A C 1
ATOM 736 O O . THR A 1 91 ? 7.621 -5.333 -27.778 1.00 80.69 91 THR A O 1
ATOM 739 N N . TYR A 1 92 ? 9.545 -4.190 -27.859 1.00 78.38 92 TYR A N 1
ATOM 740 C CA . TYR A 1 92 ? 9.179 -3.151 -26.875 1.00 78.38 92 TYR A CA 1
ATOM 741 C C . TYR A 1 92 ? 7.769 -2.556 -27.079 1.00 78.38 92 TYR A C 1
ATOM 743 O O . TYR A 1 92 ? 7.039 -2.297 -26.123 1.00 78.38 92 TYR A O 1
ATOM 751 N N . ARG A 1 93 ? 7.341 -2.397 -28.338 1.00 80.75 93 ARG A N 1
ATOM 752 C CA . ARG A 1 93 ? 6.005 -1.892 -28.687 1.00 80.75 93 ARG A CA 1
ATOM 753 C C . ARG A 1 93 ? 4.872 -2.837 -28.256 1.00 80.75 93 ARG A C 1
ATOM 755 O O . ARG A 1 93 ? 3.845 -2.366 -27.784 1.00 80.75 93 ARG A O 1
ATOM 762 N N . GLN A 1 94 ? 5.064 -4.152 -28.374 1.00 82.44 94 GLN A N 1
ATOM 763 C CA . GLN A 1 94 ? 4.070 -5.160 -27.977 1.00 82.44 94 GLN A CA 1
ATOM 764 C C . GLN A 1 94 ? 3.915 -5.223 -26.456 1.00 82.44 94 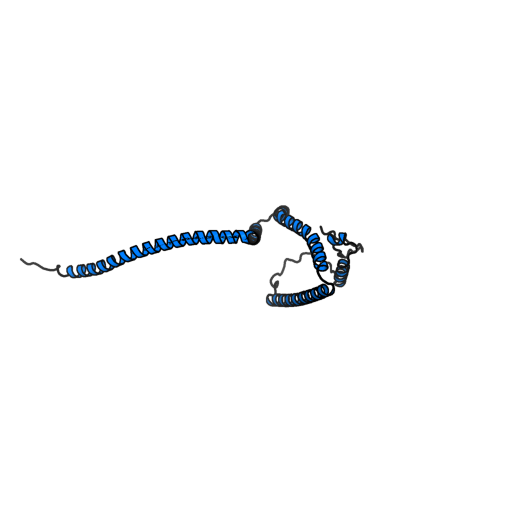GLN A C 1
ATOM 766 O O . GLN A 1 94 ? 2.799 -5.317 -25.955 1.00 82.44 94 GLN A O 1
ATOM 771 N N . ILE A 1 95 ? 5.026 -5.086 -25.728 1.00 84.38 95 ILE A N 1
ATOM 772 C CA . ILE A 1 95 ? 5.017 -5.020 -24.262 1.00 84.38 95 ILE A CA 1
ATOM 773 C C . ILE A 1 95 ? 4.205 -3.807 -23.796 1.00 84.38 95 ILE A C 1
ATOM 775 O O . ILE A 1 95 ? 3.361 -3.948 -22.917 1.00 84.38 95 ILE A O 1
ATOM 779 N N . LYS A 1 96 ? 4.390 -2.644 -24.438 1.00 85.44 96 LYS A N 1
ATOM 780 C CA . LYS A 1 96 ? 3.634 -1.427 -24.110 1.00 85.44 96 LYS A CA 1
ATOM 781 C C . LYS A 1 96 ? 2.124 -1.596 -24.324 1.00 85.44 96 LYS A C 1
ATOM 783 O O . LYS A 1 96 ? 1.342 -1.164 -23.484 1.00 85.44 96 LYS A O 1
ATOM 788 N N . TYR A 1 97 ? 1.703 -2.255 -25.406 1.00 88.12 97 TYR A N 1
ATOM 789 C CA . TYR A 1 97 ? 0.279 -2.548 -2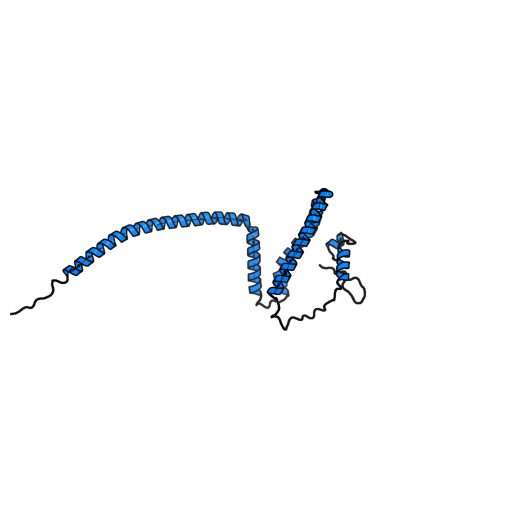5.620 1.00 88.12 97 TYR A CA 1
ATOM 790 C C . TYR A 1 97 ? -0.281 -3.526 -24.585 1.00 88.12 97 TYR A C 1
ATOM 792 O O . TYR A 1 97 ? -1.408 -3.358 -24.133 1.00 88.12 97 TYR A O 1
ATOM 800 N N . PHE A 1 98 ? 0.507 -4.518 -24.173 1.00 87.44 98 PHE A N 1
ATOM 801 C CA . PHE A 1 98 ? 0.094 -5.480 -23.157 1.00 87.44 98 PHE A CA 1
ATOM 802 C C . PHE A 1 98 ? -0.020 -4.853 -21.753 1.00 87.44 98 PHE A C 1
ATOM 804 O O . PHE A 1 98 ? -0.923 -5.202 -20.997 1.00 87.44 98 PHE A O 1
ATOM 811 N N . SER A 1 99 ? 0.846 -3.892 -21.406 1.00 89.44 99 SER A N 1
ATOM 812 C CA . SER A 1 99 ? 0.786 -3.158 -20.131 1.00 89.44 99 SER A CA 1
ATOM 813 C C . SER A 1 99 ? -0.237 -2.015 -20.111 1.00 89.44 99 SER A C 1
ATOM 815 O O . SER A 1 99 ? -0.523 -1.478 -19.042 1.00 89.44 99 SER A O 1
ATOM 817 N N . PHE A 1 100 ? -0.804 -1.650 -21.264 1.00 93.00 100 PHE A N 1
ATOM 818 C CA . PHE A 1 100 ? -1.757 -0.548 -21.415 1.00 93.00 100 PHE A CA 1
ATOM 819 C C . PHE A 1 100 ? -2.944 -0.568 -20.428 1.00 93.00 100 PHE A C 1
ATOM 821 O O . PHE A 1 100 ? -3.189 0.462 -19.801 1.00 93.00 100 PHE A O 1
ATOM 828 N N . PRO A 1 101 ? -3.669 -1.687 -20.200 1.00 92.12 101 PRO A N 1
ATOM 829 C CA . PRO A 1 101 ? -4.758 -1.703 -19.216 1.00 92.12 101 PRO A CA 1
ATOM 830 C C . PRO A 1 101 ? -4.281 -1.427 -17.780 1.00 92.12 101 PRO A C 1
ATOM 832 O O . PRO A 1 101 ? -4.998 -0.791 -17.009 1.00 92.12 101 PRO A O 1
ATOM 835 N N . GLY A 1 102 ? -3.067 -1.860 -17.422 1.00 92.62 102 GLY A N 1
ATOM 836 C CA . GLY A 1 102 ? -2.463 -1.547 -16.125 1.00 92.62 102 GLY A CA 1
ATOM 837 C C . GLY A 1 102 ? -2.083 -0.071 -16.008 1.00 92.62 102 GLY A C 1
ATOM 838 O O . GLY A 1 102 ? -2.310 0.543 -14.970 1.00 92.62 102 GLY A O 1
ATOM 839 N N . GLU A 1 103 ? -1.578 0.523 -17.090 1.00 93.31 103 GLU A N 1
ATOM 840 C CA . GLU A 1 103 ? -1.281 1.957 -17.149 1.00 93.31 103 GLU A CA 1
ATOM 841 C C . GLU A 1 103 ? -2.553 2.805 -16.992 1.00 93.31 103 GLU A C 1
ATOM 843 O O . GLU A 1 103 ? -2.566 3.762 -16.218 1.00 93.31 103 GLU A O 1
ATOM 848 N N . LEU A 1 104 ? -3.646 2.426 -17.661 1.00 94.94 104 LEU A N 1
ATOM 849 C CA . LEU A 1 104 ? -4.944 3.086 -17.505 1.00 94.94 104 LEU A CA 1
ATOM 850 C C . LEU A 1 104 ? -5.450 3.018 -16.059 1.00 94.94 104 LEU A C 1
ATOM 852 O O . LEU A 1 104 ? -5.893 4.036 -15.529 1.00 94.94 104 LEU A O 1
ATOM 856 N N . LEU A 1 105 ? -5.345 1.854 -15.407 1.00 95.38 105 LEU A N 1
ATOM 857 C CA . LEU A 1 105 ? -5.717 1.702 -13.998 1.00 95.38 105 LEU A CA 1
ATOM 858 C C . LEU A 1 105 ? -4.899 2.641 -13.100 1.00 95.38 105 LEU A C 1
ATOM 860 O O . LEU A 1 105 ? -5.471 3.334 -12.260 1.00 95.38 105 LEU A O 1
ATOM 864 N N . MET A 1 106 ? -3.579 2.703 -13.298 1.00 93.12 106 MET A N 1
ATOM 865 C CA . MET A 1 106 ? -2.705 3.591 -12.525 1.00 93.12 106 MET A CA 1
ATOM 866 C C . MET A 1 106 ? -3.082 5.065 -12.715 1.00 93.12 106 MET A C 1
ATOM 868 O O . MET A 1 106 ? -3.191 5.787 -11.726 1.00 93.12 106 MET A O 1
ATOM 872 N N . ARG A 1 107 ? -3.371 5.497 -13.951 1.00 93.50 107 ARG A N 1
ATOM 873 C CA . ARG A 1 107 ? -3.826 6.869 -14.246 1.00 93.50 107 ARG A CA 1
ATOM 874 C C . ARG A 1 107 ? -5.158 7.201 -13.561 1.00 93.50 107 ARG A C 1
ATOM 876 O O . ARG A 1 107 ? -5.302 8.288 -13.007 1.00 93.50 107 ARG A O 1
ATOM 883 N N . MET A 1 108 ? -6.119 6.271 -13.560 1.00 94.31 108 MET A N 1
ATOM 884 C CA . MET A 1 108 ? -7.406 6.458 -12.872 1.00 94.31 108 MET A CA 1
ATOM 885 C C . MET A 1 108 ? -7.229 6.583 -11.354 1.00 94.31 108 MET A C 1
ATOM 887 O O . MET A 1 108 ? -7.815 7.474 -10.743 1.00 94.31 108 MET A O 1
ATOM 891 N N . LEU A 1 109 ? -6.403 5.728 -10.739 1.00 94.06 109 LEU A N 1
ATOM 892 C CA . LEU A 1 109 ? -6.144 5.786 -9.298 1.00 94.06 109 LEU A CA 1
ATOM 893 C C . LEU A 1 109 ? -5.424 7.082 -8.908 1.00 94.06 109 LEU A C 1
ATOM 895 O O . LEU A 1 109 ? -5.841 7.744 -7.962 1.00 94.06 109 LEU A O 1
ATOM 899 N N . GLN A 1 110 ? -4.397 7.490 -9.658 1.00 89.56 110 GLN A N 1
ATOM 900 C CA . GLN A 1 110 ? -3.646 8.723 -9.393 1.00 89.56 110 GLN A CA 1
ATOM 901 C C . GLN A 1 110 ? -4.529 9.978 -9.438 1.00 89.56 110 GLN A C 1
ATOM 903 O O . GLN A 1 110 ? -4.380 10.853 -8.588 1.00 89.56 110 GLN A O 1
ATOM 908 N N . MET A 1 111 ? -5.493 10.040 -10.365 1.00 92.06 111 MET A N 1
ATOM 909 C CA . MET A 1 111 ? -6.450 11.150 -10.451 1.00 92.06 111 MET A CA 1
ATOM 910 C C . MET A 1 111 ? -7.331 11.271 -9.197 1.00 92.06 111 MET A C 1
ATOM 912 O O . MET A 1 111 ? -7.686 12.378 -8.799 1.00 92.06 111 MET A O 1
ATOM 916 N N . LEU A 1 112 ? -7.674 10.146 -8.560 1.00 94.06 112 LEU A N 1
ATOM 917 C CA . LEU A 1 112 ? -8.513 10.123 -7.358 1.00 94.06 112 LEU A CA 1
ATOM 918 C C . LEU A 1 112 ? -7.725 10.398 -6.073 1.00 94.06 112 LEU A C 1
ATOM 920 O O . LEU A 1 112 ? -8.274 10.965 -5.132 1.00 94.06 112 LEU A O 1
ATOM 924 N N . VAL A 1 113 ? -6.448 10.016 -6.021 1.00 94.00 113 VAL A N 1
ATOM 925 C CA . VAL A 1 113 ? -5.618 10.129 -4.811 1.00 94.00 113 VAL A CA 1
ATOM 926 C C . VAL A 1 113 ? -5.533 11.574 -4.314 1.00 94.00 113 VAL A C 1
ATOM 928 O O . VAL A 1 113 ? -5.734 11.821 -3.127 1.00 94.00 113 VAL A O 1
ATOM 931 N N . LEU A 1 114 ? -5.294 12.536 -5.208 1.00 91.06 114 LEU A N 1
ATOM 932 C CA . LEU A 1 114 ? -5.109 13.939 -4.836 1.00 91.06 114 LEU A CA 1
ATOM 933 C C . LEU A 1 114 ? -6.336 14.569 -4.142 1.00 91.06 114 LEU A C 1
ATOM 935 O O . LEU A 1 114 ? -6.192 15.036 -3.008 1.00 91.06 114 LEU A O 1
ATOM 939 N N . PRO A 1 115 ? -7.545 14.571 -4.744 1.00 91.56 115 PRO A N 1
ATOM 940 C CA . PRO A 1 115 ? -8.725 15.142 -4.095 1.00 91.56 115 PRO A CA 1
ATOM 941 C C . PRO A 1 115 ? -9.135 14.372 -2.833 1.00 91.56 115 PRO A C 1
ATOM 943 O O . PRO A 1 115 ? -9.593 14.988 -1.867 1.00 91.56 115 PRO A O 1
ATOM 946 N N . LEU A 1 116 ? -8.947 13.047 -2.800 1.00 95.31 116 LEU A N 1
ATOM 947 C CA . LEU A 1 116 ? -9.281 12.229 -1.630 1.00 95.31 116 LEU A CA 1
ATOM 948 C C . LEU A 1 116 ? -8.384 12.543 -0.431 1.00 95.31 116 LEU A C 1
ATOM 950 O O . LEU A 1 116 ? -8.894 12.686 0.677 1.00 95.31 116 LEU A O 1
ATOM 954 N N . ILE A 1 117 ? -7.073 12.703 -0.635 1.00 94.38 117 ILE A N 1
ATOM 955 C CA . ILE A 1 117 ? -6.149 13.044 0.454 1.00 94.38 117 ILE A CA 1
ATOM 956 C C . ILE A 1 117 ? -6.477 14.428 1.018 1.00 94.38 117 ILE A C 1
ATOM 958 O O . ILE A 1 117 ? -6.636 14.567 2.229 1.00 94.38 117 ILE A O 1
ATOM 962 N N . VAL A 1 118 ? -6.617 15.446 0.160 1.00 93.38 118 VAL A N 1
ATOM 963 C CA . VAL A 1 118 ? -6.849 16.828 0.614 1.00 93.38 118 VAL A CA 1
ATOM 964 C C . VAL A 1 118 ? -8.177 16.943 1.365 1.00 93.38 118 VAL A C 1
ATOM 966 O O . VAL A 1 118 ? -8.203 17.454 2.484 1.00 93.38 118 VAL A O 1
ATOM 969 N N . SER A 1 119 ? -9.270 16.421 0.801 1.00 95.69 119 SER A N 1
ATOM 970 C CA . SER A 1 119 ? -10.585 16.463 1.455 1.00 95.69 119 SER A CA 1
ATOM 971 C C . SER A 1 119 ? -10.613 15.667 2.763 1.00 95.69 119 SER A C 1
ATOM 973 O O . SER A 1 119 ? -11.071 16.186 3.780 1.00 95.69 119 SER A O 1
ATOM 975 N N . SER A 1 120 ? -10.056 14.450 2.780 1.00 96.31 120 SER A N 1
ATOM 976 C CA . SER A 1 120 ? -10.005 13.616 3.986 1.00 96.31 120 SER A CA 1
ATOM 977 C C . SER A 1 120 ? -9.176 14.253 5.099 1.00 96.31 120 SER A C 1
ATOM 979 O O . SER A 1 120 ? -9.550 14.136 6.266 1.00 96.31 120 SER A O 1
ATOM 981 N N . LEU A 1 121 ? -8.058 14.909 4.770 1.00 93.56 121 LEU A N 1
ATOM 982 C CA . LEU A 1 121 ? -7.226 15.592 5.759 1.00 93.56 121 LEU A CA 1
ATOM 983 C C . LEU A 1 121 ? -7.931 16.827 6.320 1.00 93.56 121 LEU A C 1
ATOM 985 O O . LEU A 1 121 ? -7.967 16.991 7.537 1.00 93.56 121 LEU A O 1
ATOM 989 N N . ILE A 1 122 ? -8.533 17.662 5.466 1.00 94.00 122 ILE A N 1
ATOM 990 C CA . ILE A 1 122 ? -9.259 18.861 5.909 1.00 94.00 122 ILE A CA 1
ATOM 991 C C . ILE A 1 122 ? -10.426 18.469 6.820 1.00 94.00 122 ILE A C 1
ATOM 993 O O . ILE A 1 122 ? -10.516 18.968 7.940 1.00 94.00 122 ILE A O 1
ATOM 997 N N . THR A 1 123 ? -11.296 17.552 6.385 1.00 95.44 123 THR A N 1
ATOM 998 C CA . THR A 1 123 ? -12.450 17.114 7.185 1.00 95.44 123 THR A CA 1
ATOM 999 C C . THR A 1 123 ? -12.016 16.384 8.456 1.00 95.44 123 THR A C 1
ATOM 1001 O O . THR A 1 123 ? -12.587 16.621 9.520 1.00 95.44 123 THR A O 1
ATOM 1004 N N . GLY A 1 124 ? -10.980 15.543 8.381 1.00 93.38 124 GLY A N 1
ATOM 1005 C CA . GLY A 1 124 ? -10.438 14.839 9.542 1.00 93.38 124 GLY A CA 1
ATOM 1006 C C . GLY A 1 124 ? -9.911 15.800 10.607 1.00 93.38 124 GLY A C 1
ATOM 1007 O O . GLY A 1 124 ? -10.271 15.676 11.776 1.00 93.38 124 GLY A O 1
ATOM 1008 N N . MET A 1 125 ? -9.133 16.805 10.200 1.00 91.50 125 MET A N 1
ATOM 1009 C CA . MET A 1 125 ? -8.587 17.811 11.114 1.00 91.50 125 MET A CA 1
ATOM 1010 C C . MET A 1 125 ? -9.657 18.770 11.646 1.00 91.50 125 MET A C 1
ATOM 1012 O O . MET A 1 125 ? -9.606 19.130 12.817 1.00 91.50 125 MET A O 1
ATOM 1016 N N . ALA A 1 126 ? -10.643 19.150 10.828 1.00 92.38 126 ALA A N 1
ATOM 1017 C CA . ALA A 1 126 ? -11.735 20.033 11.243 1.00 92.38 126 ALA A CA 1
ATOM 1018 C C . ALA A 1 126 ? -12.691 19.386 12.263 1.00 92.38 126 ALA A C 1
ATOM 1020 O O . ALA A 1 126 ? -13.346 20.094 13.020 1.00 92.38 126 ALA A O 1
ATOM 1021 N N . SER A 1 127 ? -12.779 18.051 12.287 1.00 92.25 127 SER A N 1
ATOM 1022 C CA . SER A 1 127 ? -13.666 17.310 13.196 1.00 92.25 127 SER A CA 1
ATOM 1023 C C . SER A 1 127 ? -13.136 17.151 14.628 1.00 92.25 127 SER A C 1
ATOM 1025 O O . SER A 1 127 ? -13.869 16.692 15.502 1.00 92.25 127 SER A O 1
ATOM 1027 N N . LEU A 1 128 ? -11.869 17.498 14.876 1.00 91.38 128 LEU A N 1
ATOM 1028 C CA . LEU A 1 128 ? -11.180 17.256 16.143 1.00 91.38 128 LEU A CA 1
ATOM 1029 C C . LEU A 1 128 ? -10.798 18.573 16.826 1.00 91.38 128 LEU A C 1
ATOM 1031 O O . LEU A 1 128 ? -10.286 19.490 16.188 1.00 91.38 128 LEU A O 1
ATOM 1035 N N . ASP A 1 129 ? -10.943 18.628 18.152 1.00 91.94 129 ASP A N 1
ATOM 1036 C CA . ASP A 1 129 ? -10.459 19.762 18.946 1.00 91.94 129 ASP A CA 1
ATOM 1037 C C . ASP A 1 129 ? -8.936 19.931 18.816 1.00 91.94 129 ASP A C 1
ATOM 1039 O O . ASP A 1 129 ? -8.182 18.958 18.690 1.00 91.94 129 ASP A O 1
ATOM 1043 N N . SER A 1 130 ? -8.444 21.167 18.935 1.00 87.75 130 SER A N 1
ATOM 1044 C CA . SER A 1 130 ? -7.009 21.497 18.842 1.00 87.75 130 SER A CA 1
ATOM 1045 C C . SER A 1 130 ? -6.141 20.705 19.833 1.00 87.75 130 SER A C 1
ATOM 1047 O O . SER A 1 130 ? -5.042 20.261 19.502 1.00 87.75 130 SER A O 1
ATOM 1049 N N . SER A 1 131 ? -6.651 20.453 21.042 1.00 88.81 131 SER A N 1
ATOM 1050 C CA . SER A 1 131 ? -5.948 19.666 22.063 1.00 88.81 131 SER A CA 1
ATOM 1051 C C . SER A 1 131 ? -6.000 18.151 21.812 1.00 88.81 131 SER A C 1
ATOM 1053 O O . SER A 1 131 ? -5.086 17.424 22.213 1.00 88.81 131 SER A O 1
ATOM 1055 N N . ALA A 1 132 ? -7.048 17.663 21.144 1.00 90.12 132 ALA A N 1
ATOM 1056 C CA . ALA A 1 132 ? -7.227 16.253 20.819 1.00 90.12 132 ALA A CA 1
ATOM 1057 C C . ALA A 1 132 ? -6.420 15.859 19.571 1.00 90.12 132 ALA A C 1
ATOM 1059 O O . ALA A 1 132 ? -5.706 14.854 19.602 1.00 90.12 132 ALA A O 1
ATOM 1060 N N . SER A 1 133 ? -6.461 16.681 18.517 1.00 90.88 133 SER A N 1
ATOM 1061 C CA . SER A 1 133 ? -5.706 16.482 17.271 1.00 90.88 133 SER A CA 1
ATOM 1062 C C . SER A 1 133 ? -4.195 16.437 17.512 1.00 90.88 133 SER A C 1
ATOM 1064 O O . SER A 1 133 ? -3.527 15.528 17.020 1.00 90.88 133 SER A O 1
ATOM 1066 N N . GLY A 1 134 ? -3.658 17.321 18.364 1.00 90.44 134 GLY A N 1
ATOM 1067 C CA . GLY A 1 134 ? -2.244 17.298 18.752 1.00 90.44 134 GLY A CA 1
ATOM 1068 C C . GLY A 1 134 ? -1.836 16.008 19.477 1.00 90.44 134 GLY A C 1
ATOM 1069 O O . GLY A 1 134 ? -0.827 15.391 19.135 1.00 90.44 134 GLY A O 1
ATOM 1070 N N . LYS A 1 135 ? -2.644 15.536 20.438 1.00 93.50 135 LYS A N 1
ATOM 1071 C CA . LYS A 1 135 ? -2.375 14.280 21.167 1.00 93.50 135 LYS A CA 1
ATOM 1072 C C . LYS A 1 135 ? -2.460 13.056 20.256 1.00 93.50 135 LYS A C 1
ATOM 1074 O O . LYS A 1 135 ? -1.638 12.150 20.387 1.00 93.50 135 LYS A O 1
ATOM 1079 N N . MET A 1 136 ? -3.435 13.016 19.345 1.00 94.31 136 MET A N 1
ATOM 1080 C CA . MET A 1 136 ? -3.543 11.936 18.361 1.00 94.31 136 MET A CA 1
ATOM 1081 C C . MET A 1 136 ? -2.368 11.950 17.378 1.00 94.31 136 MET A C 1
ATOM 1083 O O . MET A 1 136 ? -1.774 10.900 17.144 1.00 94.31 136 MET A O 1
ATOM 1087 N N . GLY A 1 137 ? -1.971 13.128 16.888 1.00 93.00 137 GLY A N 1
ATOM 1088 C CA . GLY A 1 137 ? -0.822 13.294 15.998 1.00 93.00 137 GLY A CA 1
ATOM 1089 C C . GLY A 1 137 ? 0.490 12.839 16.636 1.00 93.00 137 GLY A C 1
ATOM 1090 O O . GLY A 1 137 ? 1.214 12.041 16.048 1.00 93.00 137 GLY A O 1
ATOM 1091 N N . VAL A 1 138 ? 0.770 13.253 17.877 1.00 95.69 138 VAL A N 1
ATOM 1092 C CA . VAL A 1 138 ? 1.981 12.821 18.601 1.00 95.69 138 VAL A CA 1
ATOM 1093 C C . VAL A 1 138 ? 1.994 11.305 18.816 1.00 95.69 138 VAL A C 1
ATOM 1095 O O . VAL A 1 138 ? 3.023 10.666 18.597 1.00 95.69 138 VAL A O 1
ATOM 1098 N N . ARG A 1 139 ? 0.856 10.700 19.186 1.00 95.81 139 ARG A N 1
ATOM 1099 C CA . ARG A 1 139 ? 0.748 9.234 19.305 1.00 95.81 139 ARG A CA 1
ATOM 1100 C C . ARG A 1 139 ? 1.011 8.535 17.970 1.00 95.81 139 ARG A C 1
ATOM 1102 O O . ARG A 1 139 ? 1.721 7.533 17.961 1.00 95.81 139 ARG A O 1
ATOM 1109 N N . ALA A 1 140 ? 0.494 9.068 16.864 1.00 95.75 140 ALA A N 1
ATOM 1110 C CA . ALA A 1 140 ? 0.731 8.528 15.527 1.00 95.75 140 ALA A CA 1
ATOM 1111 C C . ALA A 1 140 ? 2.213 8.617 15.123 1.00 95.75 140 ALA A C 1
ATOM 1113 O O . ALA A 1 140 ? 2.779 7.627 14.668 1.00 95.75 140 ALA A O 1
ATOM 1114 N N . VAL A 1 141 ? 2.871 9.759 15.359 1.00 96.69 141 VAL A N 1
ATOM 1115 C CA . VAL A 1 141 ? 4.305 9.938 15.067 1.00 96.69 141 VAL A CA 1
ATOM 1116 C C . VAL A 1 141 ? 5.159 8.964 15.879 1.00 96.69 141 VAL A C 1
ATOM 1118 O O . VAL A 1 141 ? 6.012 8.286 15.310 1.00 96.69 141 VAL A O 1
ATOM 1121 N N . ILE A 1 142 ? 4.914 8.836 17.188 1.00 97.88 142 ILE A N 1
ATOM 1122 C CA . ILE A 1 142 ? 5.640 7.879 18.039 1.00 97.88 142 ILE A CA 1
ATOM 1123 C C . ILE A 1 142 ? 5.416 6.444 17.546 1.00 97.88 142 ILE A C 1
ATOM 1125 O O . ILE A 1 142 ? 6.371 5.674 17.443 1.00 97.88 142 ILE A O 1
ATOM 1129 N N . TYR A 1 143 ? 4.178 6.089 17.195 1.00 97.44 143 TYR A N 1
ATOM 1130 C CA . TYR A 1 143 ? 3.849 4.773 16.650 1.00 97.44 143 TYR A CA 1
ATOM 1131 C C . TYR A 1 143 ? 4.598 4.482 15.337 1.00 97.44 143 TYR A C 1
ATOM 1133 O O . TYR A 1 143 ? 5.201 3.414 15.195 1.00 97.44 143 TYR A O 1
ATOM 1141 N N . TYR A 1 144 ? 4.632 5.432 14.397 1.00 97.00 144 TYR A N 1
ATOM 1142 C CA . TYR A 1 144 ? 5.355 5.272 13.131 1.00 97.00 144 TYR A CA 1
ATOM 1143 C C . TYR A 1 144 ? 6.869 5.195 13.315 1.00 97.00 144 TYR A C 1
ATOM 1145 O O . TYR A 1 144 ? 7.514 4.362 12.679 1.00 97.00 144 TYR A O 1
ATOM 1153 N N . MET A 1 145 ? 7.442 5.990 14.220 1.00 97.06 145 MET A N 1
ATOM 1154 C CA . MET A 1 145 ? 8.869 5.909 14.540 1.00 97.06 145 MET A CA 1
ATOM 1155 C C . MET A 1 145 ? 9.236 4.533 15.106 1.00 97.06 145 MET A C 1
ATOM 1157 O O . MET A 1 145 ? 10.154 3.885 14.606 1.00 97.06 145 MET A O 1
ATOM 1161 N N . MET A 1 146 ? 8.486 4.044 16.098 1.00 97.81 146 MET A N 1
ATOM 1162 C CA . MET A 1 146 ? 8.767 2.753 16.737 1.00 97.81 146 MET A CA 1
ATOM 1163 C C . MET A 1 146 ? 8.635 1.582 15.761 1.00 97.81 146 MET A C 1
ATOM 1165 O O . MET A 1 146 ? 9.515 0.725 15.696 1.00 97.81 146 MET A O 1
ATOM 1169 N N . THR A 1 147 ? 7.568 1.556 14.962 1.00 97.75 147 THR A N 1
ATOM 1170 C CA . THR A 1 147 ? 7.349 0.488 13.974 1.00 97.75 147 THR A CA 1
ATOM 1171 C C . THR A 1 147 ? 8.392 0.511 12.857 1.00 97.75 147 THR A C 1
ATOM 1173 O O . THR A 1 147 ? 8.871 -0.553 12.469 1.00 97.75 147 THR A O 1
ATOM 1176 N N . THR A 1 148 ? 8.817 1.694 12.398 1.00 97.50 148 THR A N 1
ATOM 1177 C CA . THR A 1 148 ? 9.887 1.829 11.395 1.00 97.50 148 THR A CA 1
ATOM 1178 C C . THR A 1 148 ? 11.220 1.319 11.933 1.00 97.50 148 THR A C 1
ATOM 1180 O O . THR A 1 148 ? 11.897 0.556 11.250 1.00 97.50 148 THR A O 1
ATOM 1183 N N . ILE A 1 149 ? 11.578 1.671 13.172 1.00 97.81 149 ILE A N 1
ATOM 1184 C CA . ILE A 1 149 ? 12.806 1.187 13.819 1.00 97.81 149 ILE A CA 1
ATOM 1185 C C . ILE A 1 149 ? 12.791 -0.346 13.912 1.00 97.81 149 ILE A C 1
ATOM 1187 O O . ILE A 1 149 ? 13.744 -0.996 13.483 1.00 97.81 149 ILE A O 1
ATOM 1191 N N . ILE A 1 150 ? 11.692 -0.934 14.399 1.00 97.88 150 ILE A N 1
ATOM 1192 C CA . ILE A 1 150 ? 11.537 -2.395 14.495 1.00 97.88 150 ILE A CA 1
ATOM 1193 C C . ILE A 1 150 ? 11.644 -3.050 13.108 1.00 97.88 150 ILE A C 1
ATOM 1195 O O . ILE A 1 150 ? 12.371 -4.031 12.949 1.00 97.88 150 ILE A O 1
ATOM 1199 N N . ALA A 1 151 ? 10.972 -2.501 12.093 1.00 97.56 151 ALA A N 1
ATOM 1200 C CA . ALA A 1 151 ? 11.014 -3.021 10.727 1.00 97.56 151 ALA A CA 1
ATOM 1201 C C . ALA A 1 151 ? 12.428 -2.967 10.125 1.00 97.56 151 ALA A C 1
ATOM 1203 O O . ALA A 1 151 ? 12.859 -3.933 9.496 1.00 97.56 151 ALA A O 1
ATOM 1204 N N . VAL A 1 152 ? 13.172 -1.878 10.353 1.00 97.38 152 VAL A N 1
ATOM 1205 C CA . VAL A 1 152 ? 14.567 -1.732 9.911 1.00 97.38 152 VAL A CA 1
ATOM 1206 C C . VAL A 1 152 ? 15.465 -2.761 10.595 1.00 97.38 152 VAL A C 1
ATOM 1208 O O . VAL A 1 152 ? 16.249 -3.416 9.911 1.00 97.38 152 VAL A O 1
ATOM 1211 N N . PHE A 1 153 ? 15.325 -2.973 11.907 1.00 97.38 153 PHE A N 1
ATOM 1212 C CA . PHE A 1 153 ? 16.093 -4.002 12.616 1.00 97.38 153 PHE A CA 1
ATOM 1213 C C . PHE A 1 153 ? 15.824 -5.405 12.070 1.00 97.38 153 PHE A C 1
ATOM 1215 O O . PHE A 1 153 ? 16.770 -6.142 11.795 1.00 97.38 153 PHE A O 1
ATOM 1222 N N . ILE A 1 154 ? 14.553 -5.760 11.856 1.00 97.31 154 ILE A N 1
ATOM 1223 C CA . ILE A 1 154 ? 14.176 -7.051 11.265 1.00 97.31 154 ILE A CA 1
ATOM 1224 C C . ILE A 1 154 ? 14.738 -7.174 9.844 1.00 97.31 154 ILE A C 1
ATOM 1226 O O . ILE A 1 154 ? 15.298 -8.212 9.496 1.00 97.31 154 ILE A O 1
ATOM 1230 N N . GLY A 1 155 ? 14.635 -6.119 9.030 1.00 96.25 155 GLY A N 1
ATOM 1231 C CA . GLY A 1 155 ? 15.157 -6.093 7.664 1.00 96.25 155 GLY A CA 1
ATOM 1232 C C . GLY A 1 155 ? 16.671 -6.299 7.612 1.00 96.25 155 GLY A C 1
ATOM 1233 O O . GLY A 1 155 ? 17.149 -7.150 6.863 1.00 96.25 155 GLY A O 1
ATOM 1234 N N . ILE A 1 156 ? 17.421 -5.582 8.453 1.00 96.31 156 ILE A N 1
ATOM 1235 C CA . ILE A 1 156 ? 18.877 -5.732 8.566 1.00 96.31 156 ILE A CA 1
ATOM 1236 C C . ILE A 1 156 ? 19.221 -7.146 9.036 1.00 96.31 156 ILE A C 1
ATOM 1238 O O . ILE A 1 156 ? 20.044 -7.806 8.410 1.00 96.31 156 ILE A O 1
ATOM 1242 N N . PHE A 1 157 ? 18.562 -7.650 10.080 1.00 96.44 157 PHE A N 1
ATOM 1243 C CA . PHE A 1 157 ? 18.800 -8.998 10.593 1.00 96.44 157 PHE A CA 1
ATOM 1244 C C . PHE A 1 157 ? 18.553 -10.075 9.524 1.00 96.44 157 PHE A C 1
ATOM 1246 O O . PHE A 1 157 ? 19.391 -10.950 9.312 1.00 96.44 157 PHE A O 1
ATOM 1253 N N . MET A 1 158 ? 17.449 -9.967 8.782 1.00 95.06 158 MET A N 1
ATOM 1254 C CA . MET A 1 158 ? 17.092 -10.890 7.703 1.00 95.06 158 MET A CA 1
ATOM 1255 C C . MET A 1 158 ? 18.122 -10.869 6.563 1.00 95.06 158 MET A C 1
ATOM 1257 O O . MET A 1 158 ? 18.559 -11.923 6.096 1.00 95.06 158 MET A O 1
ATOM 1261 N N . VAL A 1 159 ? 18.551 -9.677 6.132 1.00 95.12 159 VAL A N 1
ATOM 1262 C CA . VAL A 1 159 ? 19.562 -9.506 5.075 1.00 95.12 159 VAL A CA 1
ATOM 1263 C C . VAL A 1 159 ? 20.930 -10.013 5.528 1.00 95.12 159 VAL A C 1
ATOM 1265 O O . VAL A 1 159 ? 21.628 -10.642 4.736 1.00 95.12 159 VAL A O 1
ATOM 1268 N N . LEU A 1 160 ? 21.303 -9.798 6.790 1.00 92.75 160 LEU A N 1
ATOM 1269 C CA . LEU A 1 160 ? 22.553 -10.303 7.358 1.00 92.75 160 LEU A CA 1
ATOM 1270 C C . LEU A 1 160 ? 22.547 -11.820 7.561 1.00 92.75 160 LEU A C 1
ATOM 1272 O O . LEU A 1 160 ? 23.610 -12.419 7.553 1.00 92.75 160 LEU A O 1
ATOM 1276 N N . ILE A 1 161 ? 21.399 -12.478 7.723 1.00 94.56 161 ILE A N 1
ATOM 1277 C CA . ILE A 1 161 ? 21.356 -13.948 7.770 1.00 94.56 161 ILE A CA 1
ATOM 1278 C C . ILE A 1 161 ? 21.427 -14.513 6.354 1.00 94.56 161 ILE A C 1
ATOM 1280 O O . ILE A 1 161 ? 22.326 -15.291 6.030 1.00 94.56 161 ILE A O 1
ATOM 1284 N N . ILE A 1 162 ? 20.500 -14.090 5.492 1.00 93.06 162 ILE A N 1
ATOM 1285 C CA . ILE A 1 162 ? 20.331 -14.658 4.150 1.00 93.06 162 ILE A CA 1
ATOM 1286 C C . ILE A 1 162 ? 21.494 -14.261 3.228 1.00 93.06 162 ILE A C 1
ATOM 1288 O O . ILE A 1 162 ? 21.855 -15.023 2.334 1.00 93.06 162 ILE A O 1
ATOM 1292 N N . HIS A 1 163 ? 22.098 -13.086 3.446 1.00 87.81 163 HIS A N 1
ATOM 1293 C CA . HIS A 1 163 ? 23.097 -12.468 2.570 1.00 87.81 163 HIS A CA 1
ATOM 1294 C C . HIS A 1 163 ? 22.722 -12.558 1.079 1.00 87.81 163 HIS A C 1
ATOM 1296 O O . HIS A 1 163 ? 23.465 -13.150 0.279 1.00 87.81 163 HIS A O 1
ATOM 1302 N N . PRO A 1 164 ? 21.567 -11.990 0.684 1.00 83.81 164 PRO A N 1
ATOM 1303 C CA . PRO A 1 164 ? 21.143 -12.021 -0.706 1.00 83.81 164 PRO A CA 1
ATOM 1304 C C . PRO A 1 164 ? 22.205 -11.344 -1.587 1.00 83.81 164 PRO A C 1
ATOM 1306 O O . PRO A 1 164 ? 22.706 -10.271 -1.264 1.00 83.81 164 PRO A O 1
ATOM 1309 N N . GLY A 1 165 ? 22.576 -11.983 -2.699 1.00 73.62 165 GLY A N 1
ATOM 1310 C CA . GLY A 1 165 ? 23.498 -11.405 -3.688 1.00 73.62 165 GLY A CA 1
ATOM 1311 C C . GLY A 1 165 ? 24.924 -11.967 -3.709 1.00 73.62 165 GLY A C 1
ATOM 1312 O O . GLY A 1 165 ? 25.651 -11.682 -4.657 1.00 73.62 165 GLY A O 1
ATOM 1313 N N . LYS A 1 166 ? 25.321 -12.846 -2.773 1.00 71.06 166 LYS A N 1
ATOM 1314 C CA . LYS A 1 166 ? 26.658 -13.495 -2.784 1.00 71.06 166 LYS A CA 1
ATOM 1315 C C . LYS A 1 166 ? 26.949 -14.372 -4.027 1.00 71.06 166 LYS A C 1
ATOM 1317 O O . LYS A 1 166 ? 28.096 -14.765 -4.223 1.00 71.06 166 LYS A O 1
ATOM 1322 N N . GLY A 1 167 ? 25.952 -14.641 -4.880 1.00 63.88 167 GLY A N 1
ATOM 1323 C CA . GLY A 1 167 ? 26.074 -15.436 -6.114 1.00 63.88 167 GLY A CA 1
ATOM 1324 C C . GLY A 1 167 ? 26.039 -14.657 -7.439 1.00 63.88 167 GLY A C 1
ATOM 1325 O O . GLY A 1 167 ? 26.305 -15.247 -8.482 1.00 63.88 167 GLY A O 1
ATOM 1326 N N . THR A 1 168 ? 25.752 -13.349 -7.441 1.00 62.09 168 THR A N 1
ATOM 1327 C CA . THR A 1 168 ? 25.701 -12.545 -8.679 1.00 62.09 168 THR A CA 1
ATOM 1328 C C . THR A 1 168 ? 27.048 -11.869 -8.900 1.00 62.09 168 THR A C 1
ATOM 1330 O O . THR A 1 168 ? 27.272 -10.732 -8.494 1.00 62.09 168 THR A O 1
ATOM 1333 N N . LYS A 1 169 ? 27.982 -12.576 -9.539 1.00 62.06 169 LYS A N 1
ATOM 1334 C CA . LYS A 1 169 ? 29.208 -11.971 -10.071 1.00 62.06 169 LYS A CA 1
ATOM 1335 C C . LYS A 1 169 ? 29.187 -12.041 -11.596 1.00 62.06 169 LYS A C 1
ATOM 1337 O O . LYS A 1 169 ? 29.079 -13.126 -12.153 1.00 62.06 169 LYS A O 1
ATOM 1342 N N . LYS A 1 170 ? 29.416 -10.868 -12.205 1.00 56.84 170 LYS A N 1
ATOM 1343 C CA . LYS A 1 170 ? 29.719 -10.587 -13.624 1.00 56.84 170 LYS A CA 1
ATOM 1344 C C . LYS A 1 170 ? 28.496 -10.462 -14.546 1.00 56.84 170 LYS A C 1
ATOM 1346 O O . LYS A 1 170 ? 27.999 -11.448 -15.069 1.00 56.84 170 LYS A O 1
ATOM 1351 N N . GLY A 1 171 ? 28.060 -9.220 -14.783 1.00 55.47 171 GLY A N 1
ATOM 1352 C CA . GLY A 1 171 ? 27.191 -8.891 -15.926 1.00 55.47 171 GLY A CA 1
ATOM 1353 C C . GLY A 1 171 ? 26.246 -7.696 -15.758 1.00 55.47 171 GLY A C 1
ATOM 1354 O O . GLY A 1 171 ? 25.682 -7.247 -16.744 1.00 55.47 171 GLY A O 1
ATOM 1355 N N . LEU A 1 172 ? 26.067 -7.171 -14.542 1.00 55.62 172 LEU A N 1
ATOM 1356 C CA . LEU A 1 172 ? 25.070 -6.128 -14.235 1.00 55.62 172 LEU A CA 1
ATOM 1357 C C . LEU A 1 172 ? 25.690 -4.790 -13.796 1.00 55.62 172 LEU A C 1
ATOM 1359 O O . LEU A 1 172 ? 25.076 -4.045 -13.038 1.00 55.62 172 LEU A O 1
ATOM 1363 N N . GLN A 1 173 ? 26.899 -4.459 -14.256 1.00 56.09 173 GLN A N 1
ATOM 1364 C CA . GLN A 1 173 ? 27.337 -3.059 -14.245 1.00 56.09 173 GLN A CA 1
ATOM 1365 C C . GLN A 1 173 ? 26.714 -2.382 -15.465 1.00 56.09 173 GLN A C 1
ATOM 1367 O O . GLN A 1 173 ? 27.321 -2.301 -16.526 1.00 56.09 173 GLN A O 1
ATOM 1372 N N . GLY A 1 174 ? 25.452 -1.977 -15.327 1.00 56.06 174 GLY A N 1
ATOM 1373 C CA . GLY A 1 174 ? 24.908 -0.953 -16.205 1.00 56.06 174 GLY A CA 1
ATOM 1374 C C . GLY A 1 174 ? 25.684 0.335 -15.954 1.00 56.06 174 GLY A C 1
ATOM 1375 O O . GLY A 1 174 ? 25.885 0.706 -14.797 1.00 56.06 174 GLY A O 1
ATOM 1376 N N . GLU A 1 175 ? 26.127 0.991 -17.022 1.00 53.84 175 GLU A N 1
ATOM 1377 C CA . GLU A 1 175 ? 26.742 2.321 -17.010 1.00 53.84 175 GLU A CA 1
ATOM 1378 C C . GLU A 1 175 ? 25.708 3.389 -16.609 1.00 53.84 175 GLU A C 1
ATOM 1380 O O . GLU A 1 175 ? 25.329 4.265 -17.381 1.00 53.84 175 GLU A O 1
ATOM 1385 N N . GLY A 1 176 ? 25.184 3.294 -15.389 1.00 56.50 176 GLY A N 1
ATOM 1386 C CA . GLY A 1 176 ? 24.459 4.381 -14.759 1.00 56.50 176 GLY A CA 1
ATOM 1387 C C . GLY A 1 176 ? 25.488 5.361 -14.227 1.00 56.50 176 GLY A C 1
ATOM 1388 O O . GLY A 1 176 ? 26.214 5.033 -13.290 1.00 56.50 176 GLY A O 1
ATOM 1389 N N . LYS A 1 177 ? 25.570 6.552 -14.822 1.00 53.34 177 LYS A N 1
ATOM 1390 C CA . LYS A 1 177 ? 26.297 7.684 -14.245 1.00 53.34 177 LYS A CA 1
ATOM 1391 C C . LYS A 1 177 ? 25.690 7.933 -12.861 1.00 53.34 177 LYS A C 1
ATOM 1393 O O . LYS A 1 177 ? 24.561 8.403 -12.758 1.00 53.34 177 LYS A O 1
ATOM 1398 N N . ILE A 1 178 ? 26.384 7.509 -11.807 1.00 59.22 178 ILE A N 1
ATOM 1399 C CA . ILE A 1 178 ? 25.927 7.700 -10.431 1.00 59.22 178 ILE A CA 1
ATOM 1400 C C . ILE A 1 178 ? 26.104 9.187 -10.142 1.00 59.22 178 ILE A C 1
ATOM 1402 O O . ILE A 1 178 ? 27.198 9.624 -9.787 1.00 59.22 178 ILE A O 1
ATOM 1406 N N . GLU A 1 179 ? 25.052 9.973 -10.360 1.00 64.19 179 GLU A N 1
ATOM 1407 C CA . GLU A 1 179 ? 24.994 11.326 -9.822 1.00 64.19 179 GLU A CA 1
ATOM 1408 C C . GLU A 1 179 ? 25.035 11.206 -8.300 1.00 64.19 179 GLU A C 1
ATOM 1410 O O . GLU A 1 179 ? 24.145 10.633 -7.667 1.00 64.19 179 GLU A O 1
ATOM 1415 N N . GLN A 1 180 ? 26.145 11.658 -7.723 1.00 61.28 180 GLN A N 1
ATOM 1416 C CA . GLN A 1 180 ? 26.381 11.651 -6.288 1.00 61.28 180 GLN A CA 1
ATOM 1417 C C . GLN A 1 180 ? 25.520 12.752 -5.670 1.00 61.28 180 GLN A C 1
ATOM 1419 O O . GLN A 1 180 ? 25.991 13.856 -5.427 1.00 61.28 180 GLN A O 1
ATOM 1424 N N . VAL A 1 181 ? 24.236 12.466 -5.449 1.00 67.94 181 VAL A N 1
ATOM 1425 C CA . VAL A 1 181 ? 23.356 13.389 -4.731 1.00 67.94 181 VAL A CA 1
ATOM 1426 C C . VAL A 1 181 ? 23.857 13.489 -3.294 1.00 67.94 181 VAL A C 1
ATOM 1428 O O . VAL A 1 181 ? 23.836 12.510 -2.542 1.00 67.94 181 VAL A O 1
ATOM 1431 N N . HIS A 1 182 ? 24.326 14.673 -2.909 1.00 82.00 182 HIS A N 1
ATOM 1432 C CA . HIS A 1 182 ? 24.801 14.914 -1.558 1.00 82.00 182 HIS A CA 1
ATOM 1433 C C . HIS A 1 182 ? 23.626 14.879 -0.565 1.00 82.00 182 HIS A C 1
ATOM 1435 O O . HIS A 1 182 ? 22.549 15.425 -0.820 1.00 82.00 182 HIS A O 1
ATOM 1441 N N . ALA A 1 183 ? 23.821 14.246 0.597 1.00 83.94 183 ALA A N 1
ATOM 1442 C CA . ALA A 1 183 ? 22.759 14.067 1.594 1.00 83.94 183 ALA A CA 1
ATOM 1443 C C . ALA A 1 183 ? 22.175 15.406 2.080 1.00 83.94 183 ALA A C 1
ATOM 1445 O O . ALA A 1 183 ? 20.973 15.507 2.336 1.00 83.94 183 ALA A O 1
ATOM 1446 N N . THR A 1 184 ? 23.008 16.450 2.154 1.00 83.50 184 THR A N 1
ATOM 1447 C CA . THR A 1 184 ? 22.557 17.800 2.511 1.00 83.50 184 THR A CA 1
ATOM 1448 C C . THR A 1 184 ? 21.615 18.374 1.458 1.00 83.50 184 THR A C 1
ATOM 1450 O O . THR A 1 184 ? 20.630 19.009 1.823 1.00 83.50 184 THR A O 1
ATOM 1453 N N . ASP A 1 185 ? 21.853 18.121 0.169 1.00 83.25 185 ASP A N 1
ATOM 1454 C CA . ASP A 1 185 ? 20.976 18.617 -0.893 1.00 83.25 185 ASP A CA 1
ATOM 1455 C C . ASP A 1 185 ? 19.625 17.907 -0.885 1.00 83.25 185 ASP A C 1
ATOM 1457 O O . ASP A 1 185 ? 18.600 18.573 -1.012 1.00 83.25 185 ASP A O 1
ATOM 1461 N N . ALA A 1 186 ? 19.603 16.599 -0.610 1.00 84.12 186 ALA A N 1
ATOM 1462 C CA . ALA A 1 186 ? 18.363 15.844 -0.435 1.00 84.12 186 ALA A CA 1
ATOM 1463 C C . ALA A 1 186 ? 17.545 16.325 0.779 1.00 84.12 186 ALA A C 1
ATOM 1465 O O . ALA A 1 186 ? 16.324 16.458 0.693 1.00 84.12 186 ALA A O 1
ATOM 1466 N N . PHE A 1 187 ? 18.201 16.623 1.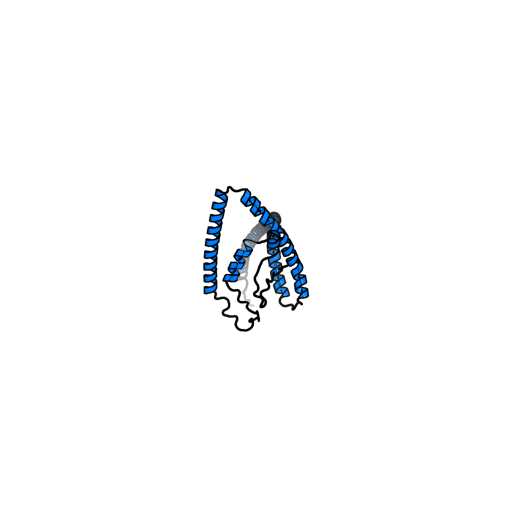906 1.00 87.94 187 PHE A N 1
ATOM 1467 C CA . PHE A 1 187 ? 17.527 17.171 3.087 1.00 87.94 187 PHE A CA 1
ATOM 1468 C C . PHE A 1 187 ? 16.980 18.583 2.832 1.00 87.94 187 PHE A C 1
ATOM 1470 O O . PHE A 1 187 ? 15.845 18.890 3.199 1.00 87.94 187 PHE A O 1
ATOM 1477 N N . MET A 1 188 ? 17.755 19.430 2.150 1.00 85.38 188 MET A N 1
ATOM 1478 C CA . MET A 1 188 ? 17.306 20.763 1.741 1.00 85.38 188 MET A CA 1
ATOM 1479 C C . MET A 1 188 ? 16.117 20.686 0.779 1.00 85.38 188 MET A C 1
ATOM 1481 O O . MET A 1 188 ? 15.157 21.440 0.929 1.00 85.38 188 MET A O 1
ATOM 1485 N N . ASP A 1 189 ? 16.139 19.756 -0.176 1.00 84.88 189 ASP A N 1
ATOM 1486 C CA . ASP A 1 189 ? 15.038 19.542 -1.113 1.00 84.88 189 ASP A CA 1
ATOM 1487 C C . ASP A 1 189 ? 13.787 18.988 -0.404 1.00 84.88 189 ASP A C 1
ATOM 1489 O O . ASP A 1 189 ? 12.669 19.372 -0.751 1.00 84.88 189 ASP A O 1
ATOM 1493 N N . LEU A 1 190 ? 13.935 18.163 0.641 1.00 86.81 190 LEU A N 1
ATOM 1494 C CA . LEU A 1 190 ? 12.812 17.726 1.481 1.00 86.81 190 LEU A CA 1
ATOM 1495 C C . LEU A 1 190 ? 12.135 18.913 2.181 1.00 86.81 190 LEU A C 1
ATOM 1497 O O . LEU A 1 190 ? 10.915 19.050 2.108 1.00 86.81 190 LEU A O 1
ATOM 1501 N N . ILE A 1 191 ? 12.915 19.791 2.820 1.00 88.00 191 ILE A N 1
ATOM 1502 C CA . ILE A 1 191 ? 12.376 20.979 3.502 1.00 88.00 191 ILE A CA 1
ATOM 1503 C C . ILE A 1 191 ? 11.695 21.920 2.502 1.00 88.00 191 ILE A C 1
ATOM 1505 O O . ILE A 1 191 ? 10.618 22.441 2.784 1.00 88.00 191 ILE A O 1
ATOM 1509 N N . ARG A 1 192 ? 12.281 22.113 1.315 1.00 82.88 192 ARG A N 1
ATOM 1510 C CA . ARG A 1 192 ? 11.678 22.938 0.256 1.00 82.88 192 ARG A CA 1
ATOM 1511 C C . ARG A 1 192 ? 10.347 22.373 -0.235 1.00 82.88 192 ARG A C 1
ATOM 1513 O O . ARG A 1 192 ? 9.414 23.136 -0.446 1.00 82.88 192 ARG A O 1
ATOM 1520 N N . ASN A 1 193 ? 10.238 21.053 -0.378 1.00 84.94 193 ASN A N 1
ATOM 1521 C CA . ASN A 1 193 ? 8.986 20.405 -0.776 1.00 84.94 193 ASN A CA 1
ATOM 1522 C C . ASN A 1 193 ? 7.930 20.395 0.350 1.00 84.94 193 ASN A C 1
ATOM 1524 O O . ASN A 1 193 ? 6.742 20.292 0.059 1.00 84.94 193 ASN A O 1
ATOM 1528 N N . MET A 1 194 ? 8.330 20.532 1.621 1.00 87.75 194 MET A N 1
ATOM 1529 C CA . MET A 1 194 ? 7.405 20.654 2.759 1.00 87.75 194 MET A CA 1
ATOM 1530 C C . MET A 1 194 ? 6.667 22.002 2.781 1.00 87.75 194 MET A C 1
ATOM 1532 O O . MET A 1 194 ? 5.516 22.058 3.211 1.00 87.75 194 MET A O 1
ATOM 1536 N N . PHE A 1 195 ? 7.299 23.071 2.287 1.00 86.88 195 PHE A N 1
ATOM 1537 C CA . PHE A 1 195 ? 6.699 24.402 2.159 1.00 86.88 195 PHE A CA 1
ATOM 1538 C C . PHE A 1 195 ? 6.760 24.875 0.703 1.00 86.88 195 PHE A C 1
ATOM 1540 O O . PHE A 1 195 ? 7.621 25.687 0.351 1.00 86.88 195 PHE A O 1
ATOM 1547 N N . PRO A 1 196 ? 5.876 24.358 -0.168 1.00 83.56 196 PRO A N 1
ATOM 1548 C CA . PRO A 1 196 ? 5.913 24.715 -1.572 1.00 83.56 196 PRO A CA 1
ATOM 1549 C C . PRO A 1 196 ? 5.544 26.190 -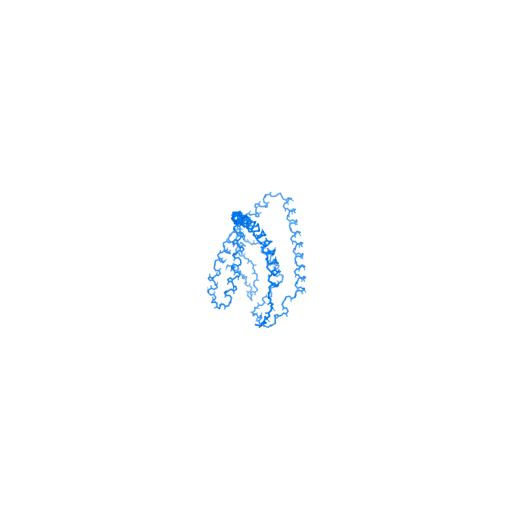1.787 1.00 83.56 196 PRO A C 1
ATOM 1551 O O . PRO A 1 196 ? 4.646 26.700 -1.114 1.00 83.56 196 PRO A O 1
ATOM 1554 N N . PRO A 1 197 ? 6.161 26.868 -2.772 1.00 78.06 197 PRO A N 1
ATOM 1555 C CA . PRO A 1 197 ? 5.827 28.254 -3.099 1.00 78.06 197 PRO A CA 1
ATOM 1556 C C . PRO A 1 197 ? 4.401 28.399 -3.653 1.00 78.06 197 PRO A C 1
ATOM 1558 O O . PRO A 1 197 ? 3.772 29.433 -3.459 1.00 78.06 197 PRO A O 1
ATOM 1561 N N . ASN A 1 198 ? 3.881 27.353 -4.309 1.00 85.62 198 ASN A N 1
ATOM 1562 C CA . ASN A 1 198 ? 2.550 27.304 -4.909 1.00 85.62 198 ASN A CA 1
ATOM 1563 C C . ASN A 1 198 ? 1.886 25.955 -4.595 1.00 85.62 198 ASN A C 1
ATOM 1565 O O . ASN A 1 198 ? 2.389 24.912 -5.013 1.00 85.62 198 ASN A O 1
ATOM 1569 N N . LEU A 1 199 ? 0.729 25.957 -3.923 1.00 80.31 199 LEU A N 1
ATOM 1570 C CA . LEU A 1 199 ? 0.010 24.714 -3.597 1.00 80.31 199 LEU A CA 1
ATOM 1571 C C . LEU A 1 199 ? -0.453 23.969 -4.857 1.00 80.31 199 LEU A C 1
ATOM 1573 O O . LEU A 1 199 ? -0.316 22.754 -4.935 1.00 80.31 199 LEU A O 1
ATOM 1577 N N . VAL A 1 200 ? -0.964 24.700 -5.855 1.00 80.38 200 VAL A N 1
ATOM 1578 C CA . VAL A 1 200 ? -1.445 24.111 -7.117 1.00 80.38 200 VAL A CA 1
ATOM 1579 C C . VAL A 1 200 ? -0.297 23.487 -7.906 1.00 80.38 200 VAL A C 1
ATOM 1581 O O . VAL A 1 200 ? -0.466 22.429 -8.496 1.00 80.38 200 VAL A O 1
ATOM 1584 N N . GLU A 1 201 ? 0.883 24.105 -7.897 1.00 77.94 201 GLU A N 1
ATOM 1585 C CA . GLU A 1 201 ? 2.048 23.567 -8.602 1.00 77.94 201 GLU A CA 1
ATOM 1586 C C . GLU A 1 201 ? 2.614 22.330 -7.896 1.00 77.94 201 GLU A C 1
ATOM 1588 O O . GLU A 1 201 ? 2.903 21.331 -8.550 1.00 77.94 201 GLU A O 1
ATOM 1593 N N . ALA A 1 202 ? 2.685 22.351 -6.562 1.00 77.88 202 ALA A N 1
ATOM 1594 C CA . ALA A 1 202 ? 3.179 21.235 -5.750 1.00 77.88 202 ALA A CA 1
ATOM 1595 C C . ALA A 1 202 ? 2.340 19.957 -5.873 1.00 77.88 202 ALA A C 1
ATOM 1597 O O . ALA A 1 202 ? 2.830 18.854 -5.645 1.00 77.88 202 ALA A O 1
ATOM 1598 N N . CYS A 1 203 ? 1.071 20.102 -6.251 1.00 77.50 203 CYS A N 1
ATOM 1599 C CA . CYS A 1 203 ? 0.169 18.996 -6.534 1.00 77.50 203 CYS A CA 1
ATOM 1600 C C . CYS A 1 203 ? 0.566 18.177 -7.777 1.00 77.50 203 CYS A C 1
ATOM 1602 O O . CYS A 1 203 ? 0.226 16.997 -7.846 1.00 77.50 203 CYS A O 1
ATOM 1604 N N . PHE A 1 204 ? 1.270 18.781 -8.742 1.00 78.06 204 PHE A N 1
ATOM 1605 C CA . PHE A 1 204 ? 1.628 18.142 -10.019 1.00 78.06 204 PHE A CA 1
ATOM 1606 C C . PHE A 1 204 ? 3.138 18.071 -10.268 1.00 78.06 204 PHE A C 1
ATOM 1608 O O . PHE A 1 204 ? 3.578 17.298 -11.116 1.00 78.06 204 PHE A O 1
ATOM 1615 N N . ARG A 1 205 ? 3.938 18.860 -9.544 1.00 70.12 205 ARG A N 1
ATOM 1616 C CA . ARG A 1 205 ? 5.392 18.955 -9.703 1.00 70.12 205 ARG A CA 1
ATOM 1617 C C . ARG A 1 205 ? 6.093 18.803 -8.364 1.00 70.12 205 ARG A C 1
ATOM 1619 O O . ARG A 1 205 ? 5.715 19.432 -7.380 1.00 70.12 205 ARG A O 1
ATOM 1626 N N . GLN A 1 206 ? 7.169 18.022 -8.356 1.00 68.00 206 GLN A N 1
ATOM 1627 C CA . GLN A 1 206 ? 8.063 17.900 -7.210 1.00 68.00 206 GLN A CA 1
ATOM 1628 C C . GLN A 1 206 ? 9.417 18.530 -7.545 1.00 68.00 206 GLN A C 1
ATOM 1630 O O . GLN A 1 206 ? 10.003 18.237 -8.587 1.00 68.00 206 GLN A O 1
ATOM 1635 N N . VAL A 1 207 ? 9.940 19.370 -6.650 1.00 64.75 207 VAL A N 1
ATOM 1636 C CA . VAL A 1 207 ? 11.251 19.999 -6.841 1.00 64.75 207 VAL A CA 1
ATOM 1637 C C . VAL A 1 207 ? 12.338 18.972 -6.537 1.00 64.75 207 VAL A C 1
ATOM 1639 O O . VAL A 1 207 ? 12.409 18.446 -5.424 1.00 64.75 207 VAL A O 1
ATOM 1642 N N . ARG A 1 208 ? 13.199 18.700 -7.520 1.00 59.00 208 ARG A N 1
ATOM 1643 C CA . ARG A 1 208 ? 14.470 17.992 -7.335 1.00 59.00 208 ARG A CA 1
ATOM 1644 C C . ARG A 1 208 ? 15.583 18.832 -7.927 1.00 59.00 208 ARG A C 1
ATOM 1646 O O . ARG A 1 208 ? 15.460 19.265 -9.070 1.00 59.00 208 ARG A O 1
ATOM 1653 N N . ARG A 1 209 ? 16.673 19.034 -7.191 1.00 55.72 209 ARG A N 1
ATOM 1654 C CA . ARG A 1 209 ? 17.890 19.574 -7.793 1.00 55.72 209 ARG A CA 1
ATOM 1655 C C . ARG A 1 209 ? 18.657 18.457 -8.485 1.00 55.72 209 ARG A C 1
ATOM 1657 O O . ARG A 1 209 ? 19.163 17.550 -7.835 1.00 55.72 209 ARG A O 1
ATOM 1664 N N . VAL A 1 210 ? 18.726 18.544 -9.808 1.00 56.16 210 VAL A N 1
ATOM 1665 C CA . VAL A 1 210 ? 19.753 17.871 -10.606 1.00 56.16 210 VAL A CA 1
ATOM 1666 C C . VAL A 1 210 ? 20.921 18.848 -10.703 1.00 56.16 210 VAL A C 1
ATOM 1668 O O . VAL A 1 210 ? 20.715 20.027 -10.997 1.00 56.16 210 VAL A O 1
ATOM 1671 N N . GLU A 1 211 ? 22.129 18.400 -10.374 1.00 50.41 211 GLU A N 1
ATOM 1672 C CA . GLU A 1 211 ? 23.320 19.244 -10.444 1.00 50.41 211 GLU A CA 1
ATOM 1673 C C . GLU A 1 211 ? 23.776 19.359 -11.905 1.00 50.41 211 GLU A C 1
ATOM 1675 O O . GLU A 1 211 ? 24.622 18.611 -12.390 1.00 50.41 211 GLU A O 1
ATOM 1680 N N . ASP A 1 212 ? 23.159 20.290 -12.636 1.00 50.06 212 ASP A N 1
ATOM 1681 C CA . ASP A 1 212 ? 23.592 20.658 -13.980 1.00 50.06 212 ASP A CA 1
ATOM 1682 C C . ASP A 1 212 ? 24.930 21.422 -13.909 1.00 50.06 212 ASP A C 1
ATOM 1684 O O . ASP A 1 212 ? 25.044 22.370 -13.125 1.00 50.06 212 ASP A O 1
ATOM 1688 N N . PRO A 1 213 ? 25.909 21.154 -14.800 1.00 54.44 213 PRO A N 1
ATOM 1689 C CA . PRO A 1 213 ? 27.180 21.893 -14.880 1.00 54.44 213 PRO A CA 1
ATOM 1690 C C . PRO A 1 213 ? 27.051 23.412 -15.118 1.00 54.44 213 PRO A C 1
ATOM 1692 O O . PRO A 1 213 ? 28.056 24.108 -15.218 1.00 54.44 213 PRO A O 1
ATOM 1695 N N . ASN A 1 214 ? 25.828 23.923 -15.281 1.00 46.84 214 ASN A N 1
ATOM 1696 C CA . ASN A 1 214 ? 25.517 25.285 -15.701 1.00 46.84 214 ASN A CA 1
ATOM 1697 C C . ASN A 1 214 ? 24.568 26.026 -14.736 1.00 46.84 214 ASN A C 1
ATOM 1699 O O . ASN A 1 214 ? 23.946 27.008 -15.139 1.00 46.84 214 ASN A O 1
ATOM 1703 N N . TRP A 1 215 ? 24.432 25.557 -13.485 1.00 50.81 215 TRP A N 1
ATOM 1704 C CA . TRP A 1 215 ? 23.669 26.209 -12.401 1.00 50.81 215 TRP A CA 1
ATOM 1705 C C . TRP A 1 215 ? 22.230 26.617 -12.765 1.00 50.81 215 TRP A C 1
ATOM 1707 O O . TRP A 1 215 ? 21.670 27.552 -12.188 1.00 50.81 215 TRP A O 1
ATOM 1717 N N . LYS A 1 216 ? 21.607 25.932 -13.731 1.00 46.25 216 LYS A N 1
ATOM 1718 C CA . LYS A 1 216 ? 20.195 26.126 -14.059 1.00 46.25 216 LYS A CA 1
ATOM 1719 C C . LYS A 1 216 ? 19.362 25.188 -13.198 1.00 46.25 216 LYS A C 1
ATOM 1721 O O . LYS A 1 216 ? 19.653 24.007 -13.085 1.00 46.25 216 LYS A O 1
ATOM 1726 N N . LEU A 1 217 ? 18.322 25.736 -12.577 1.00 53.53 217 LEU A N 1
ATOM 1727 C CA . LEU A 1 217 ? 17.322 24.954 -11.861 1.00 53.53 217 LEU A CA 1
ATOM 1728 C C . LEU A 1 217 ? 16.529 24.137 -12.889 1.00 53.53 217 LEU A C 1
ATOM 1730 O O . LEU A 1 217 ? 15.653 24.677 -13.565 1.00 53.53 217 LEU A O 1
ATOM 1734 N N . ALA A 1 218 ? 16.850 22.855 -13.038 1.00 50.97 218 ALA A N 1
ATOM 1735 C CA . ALA A 1 218 ? 16.033 21.939 -13.817 1.00 50.97 218 ALA A CA 1
ATOM 1736 C C . ALA A 1 218 ? 14.799 21.537 -12.997 1.00 50.97 218 ALA A C 1
ATOM 1738 O O . ALA A 1 218 ? 14.877 20.738 -12.066 1.00 50.97 218 ALA A O 1
ATOM 1739 N N . TYR A 1 219 ? 13.639 22.091 -13.346 1.00 53.72 219 TYR A N 1
ATOM 1740 C CA . TYR A 1 219 ? 12.359 21.530 -12.928 1.00 53.72 219 TYR A CA 1
ATOM 1741 C C . TYR A 1 219 ? 12.138 20.256 -13.749 1.00 53.72 219 TYR A C 1
ATOM 1743 O O . TYR A 1 219 ? 11.862 20.328 -14.945 1.00 53.72 219 TYR A O 1
ATOM 1751 N N . CYS A 1 220 ? 12.303 19.082 -13.140 1.00 47.66 220 CYS A N 1
ATOM 1752 C CA . CYS A 1 220 ? 11.856 17.840 -13.766 1.00 47.66 220 CYS A CA 1
ATOM 1753 C C . CYS A 1 220 ? 10.322 17.814 -13.747 1.00 47.66 220 CYS A C 1
ATOM 1755 O O . CYS A 1 220 ? 9.712 17.491 -12.729 1.00 47.66 220 CYS A O 1
ATOM 1757 N N . ASP A 1 221 ? 9.707 18.168 -14.876 1.00 40.03 221 ASP A N 1
ATOM 1758 C CA . ASP A 1 221 ? 8.311 17.849 -15.167 1.00 40.03 221 ASP A CA 1
ATOM 1759 C C . ASP A 1 221 ? 8.174 16.323 -15.205 1.00 40.03 221 ASP A C 1
ATOM 1761 O O . ASP A 1 221 ? 8.564 15.669 -16.171 1.00 40.03 221 ASP A O 1
ATOM 1765 N N . GLN A 1 222 ? 7.677 15.739 -14.117 1.00 46.19 222 GLN A N 1
ATOM 1766 C CA . GLN A 1 222 ? 7.436 14.307 -14.027 1.00 46.19 222 GLN A CA 1
ATOM 1767 C C . GLN A 1 222 ? 5.967 14.040 -14.374 1.00 46.19 222 GLN A C 1
ATOM 1769 O O . GLN A 1 222 ? 5.103 14.022 -13.500 1.00 46.19 222 GLN A O 1
ATOM 1774 N N . LEU A 1 223 ? 5.712 13.870 -15.675 1.00 37.75 223 LEU A N 1
ATOM 1775 C CA . LEU A 1 223 ? 4.481 13.326 -16.258 1.00 37.75 223 LEU A CA 1
ATOM 1776 C C . LEU A 1 223 ? 4.829 12.127 -17.145 1.00 37.75 223 LEU A C 1
ATOM 1778 O O . LEU A 1 223 ? 5.750 12.262 -17.982 1.00 37.75 223 LEU A O 1
#

Sequence (223 aa):
MLSPIMGEHQTHINSLFLNEETSKQLESGSRVHRFRHALEKRAAHARKQMYNITRESVKGFFQRNAFVLLTILAVLLGITLALALRPYRMTYRQIKYFSFPGELLMRMLQMLVLPLIVSSLITGMASLDSSASGKMGVRAVIYYMMTTIIAVFIGIFMVLIIHPGKGTKKGLQGEGKIEQVHATDAFMDLIRNMFPPNLVEACFRQVRRVEDPNWKLAYCDQL

Radius of gyration: 40.27 Å; chains: 1; bounding box: 59×145×51 Å

InterPro domains:
  IPR001991 Sodium:dicarboxylate symporter [PF00375] (68-205)
  IPR018107 Sodium:dicarboxylate symporter, conserved site [PS00713] (101-115)
  IPR036458 Sodium:dicarboxylate symporter superfamily [G3DSA:1.10.3860.10] (56-217)
  IPR036458 Sodium:dicarboxylate symporter superfamily [SSF118215] (67-204)
  IPR050746 Dicarboxylate/Amino Acid:Cation Symporter [PTHR11958] (32-210)

Foldseek 3Di:
DDDDDDDDPPPPVVVVVVVVVVVVVVVVVVVVVVVVVVVVVVVVVVVVVCVVVCVVVVVVVCVVCVPVVVVVVVVVVVVVVCVVCVVPPDDPVVVCVVCVVVVVVVVVVLVVVLVCVVVCVVVVVVVDDPVGVVVVVVVVVVVVVVVVVVVVVVVVVVCVVVVPPPPDDDDPPDPDPPQPDDPVQVVVQVVCLVDDPDPVCSSQFRQDDDPDPPPDRDGPRDD

Organism: NCBI:txid129467

Secondary structure (DSSP, 8-state):
-------SSSHHHHHHHHHHHHHHHHHHHHHHHHHHHHHHHHHHHHHHHHHHHHHHHHHHHHHHTHHHHHHHHHHHHHHHHHHHHTTS---HHHHHHHHHHHHHHHHHHHHHHHHHHHHHHHHHHHTS-HHHHHHHHHHHHHHHHHHHHHHHHHHHHHHHHH-TTTT--SS-----------HHHHHHHHHHHHS-S-HHHHTT--------TT---------